Protein AF-A0A2A4ST44-F1 (afdb_monomer_lite)

Organism: NCBI:txid2024889

Foldseek 3Di:
DDDALVRQLCCQQPVLVVVLVCCVPPVCPVPVPVLLVCLVVLLVVLLCQLVVLLVVLQVDFFQSSNLVSLSSNLSSLLSLLSSLPDPLSPVLSVLLSNLSSVLSSQSSNLLNVVCVVPVDGGVVVDDPCCVVPVVSVVSLVVSLCLSLLPPPHSNVSSSVSSLVSNVVRPVVSSVSSVVSSVSSVVSSD

pLDDT: mean 92.48, std 4.32, range [55.72, 97.06]

Radius of gyration: 16.84 Å; chains: 1; bounding box: 47×26×46 Å

InterPro domains:
  IPR001750 NADH:quinone oxidoreductase/Mrp antiporter, transmembrane domain [PF00361] (1-180)
  IPR003918 NADH:ubiquinone oxidoreductase [PR01437] (1-25)
  IPR003918 NADH:ubiquinone oxidoreductase [PR01437] (89-108)
  IPR003918 NADH:ubiquinone oxidoreductase [PR01437] (141-167)
  IPR003918 NADH:ubiquinone oxidoreductase [PTHR43507] (2-189)

Secondary structure (DSSP, 8-state):
----HHHHHHIIIIIHHHHHHHIIIIIHHH-HHHHHHTHHHHHHHHHHHHHHHHHHHHT--BHHHHHHHHHHHHHHHHHHHHTT-SHHHHHHHHHHHHHHHHHHHHHHHHHHHHHHHHS--BGGG---HHHH-HHHHHHHHHHHHHHHT-TTSHHHHHHHHHHHHHHHH-HHHHHHHHHHHHHHHHHH-

Structure (mmCIF, N/CA/C/O backbone):
data_AF-A0A2A4ST44-F1
#
_entry.id   AF-A0A2A4ST44-F1
#
loop_
_atom_site.group_PDB
_atom_site.id
_atom_site.type_symbol
_atom_site.label_atom_id
_atom_site.label_alt_id
_atom_site.label_comp_id
_atom_site.label_asym_id
_atom_site.label_entity_id
_atom_site.label_seq_id
_atom_site.pdbx_PDB_ins_code
_atom_site.Cartn_x
_atom_site.Cartn_y
_atom_site.Cartn_z
_atom_site.occupancy
_atom_site.B_iso_or_equiv
_atom_site.auth_seq_id
_atom_site.auth_comp_id
_atom_site.auth_asym_id
_atom_site.auth_atom_id
_atom_site.pdbx_PDB_model_num
ATOM 1 N N . MET A 1 1 ? 0.909 -9.386 17.372 1.00 55.72 1 MET A N 1
ATOM 2 C CA . MET A 1 1 ? 1.977 -8.361 17.355 1.00 55.72 1 MET A CA 1
ATOM 3 C C . MET A 1 1 ? 2.011 -7.657 18.697 1.00 55.72 1 MET A C 1
ATOM 5 O O . MET A 1 1 ? 0.956 -7.310 19.231 1.00 55.72 1 MET A O 1
ATOM 9 N N . GLU A 1 2 ? 3.217 -7.452 19.211 1.00 75.88 2 GLU A N 1
ATOM 10 C CA . GLU A 1 2 ? 3.464 -7.091 20.615 1.00 75.88 2 GLU A CA 1
ATOM 11 C C . GLU A 1 2 ? 4.071 -5.700 20.794 1.00 75.88 2 GLU A C 1
ATOM 13 O O . GLU A 1 2 ? 4.128 -5.210 21.913 1.00 75.88 2 GLU A O 1
ATOM 18 N N . ALA A 1 3 ? 4.456 -5.028 19.703 1.00 79.19 3 ALA A N 1
ATOM 19 C CA . ALA A 1 3 ? 5.037 -3.694 19.785 1.00 79.19 3 ALA A CA 1
ATOM 20 C C . ALA A 1 3 ? 4.105 -2.714 20.530 1.00 79.19 3 ALA A C 1
ATOM 22 O O . ALA A 1 3 ? 2.881 -2.788 20.342 1.00 79.19 3 ALA A O 1
ATOM 23 N N . PRO A 1 4 ? 4.649 -1.769 21.315 1.00 85.81 4 PRO A N 1
ATOM 24 C CA . PRO A 1 4 ? 3.863 -0.692 21.911 1.00 85.81 4 PRO A CA 1
ATOM 25 C C . PRO A 1 4 ? 3.195 0.158 20.820 1.00 85.81 4 PRO A C 1
ATOM 27 O O . PRO A 1 4 ? 3.591 0.121 19.648 1.00 85.81 4 PRO A O 1
ATOM 30 N N . THR A 1 5 ? 2.160 0.914 21.186 1.00 85.06 5 THR A N 1
ATOM 31 C CA . THR A 1 5 ? 1.383 1.756 20.256 1.00 85.06 5 THR A CA 1
ATOM 32 C C . THR A 1 5 ? 2.292 2.721 19.496 1.00 85.06 5 THR A C 1
ATOM 34 O O . THR A 1 5 ? 2.356 2.648 18.270 1.00 85.06 5 THR A O 1
ATOM 37 N N . ALA A 1 6 ? 3.106 3.501 20.211 1.00 86.69 6 ALA A N 1
ATOM 38 C CA . ALA A 1 6 ? 4.091 4.413 19.627 1.00 86.69 6 ALA A CA 1
ATOM 39 C C . ALA A 1 6 ? 5.093 3.702 18.698 1.00 86.69 6 ALA A C 1
ATOM 41 O O . ALA A 1 6 ? 5.348 4.161 17.587 1.00 86.69 6 ALA A O 1
ATOM 42 N N . GLY A 1 7 ? 5.605 2.534 19.105 1.00 88.12 7 GLY A N 1
ATOM 43 C CA . GLY A 1 7 ? 6.516 1.744 18.269 1.00 88.12 7 GLY A CA 1
ATOM 44 C C . GLY A 1 7 ? 5.862 1.264 16.972 1.00 88.12 7 GLY A C 1
ATOM 45 O O . GLY A 1 7 ? 6.500 1.237 15.926 1.00 88.12 7 GLY A O 1
ATOM 46 N N . SER A 1 8 ? 4.567 0.949 17.014 1.00 87.50 8 SER A N 1
ATOM 47 C CA . SER A 1 8 ? 3.811 0.516 15.829 1.00 87.50 8 SER A CA 1
ATOM 48 C C . SER A 1 8 ? 3.548 1.673 14.873 1.00 87.50 8 SER A C 1
ATOM 50 O O . SER A 1 8 ? 3.643 1.489 13.665 1.00 87.50 8 SER A O 1
ATOM 52 N N . VAL A 1 9 ? 3.281 2.865 15.414 1.00 91.69 9 VAL A N 1
ATOM 53 C CA . VAL A 1 9 ? 3.127 4.100 14.637 1.00 91.69 9 VAL A CA 1
ATOM 54 C C . VAL A 1 9 ? 4.427 4.444 13.910 1.00 91.69 9 VAL A C 1
ATOM 56 O O . VAL A 1 9 ? 4.409 4.656 12.703 1.00 91.69 9 VAL A O 1
ATOM 59 N N . ILE A 1 10 ? 5.569 4.421 14.601 1.00 91.50 10 ILE A N 1
ATOM 60 C CA . ILE A 1 10 ? 6.877 4.706 13.985 1.00 91.50 10 ILE A CA 1
ATOM 61 C C . ILE A 1 10 ? 7.231 3.648 12.932 1.00 91.50 10 ILE A C 1
ATOM 63 O O . ILE A 1 10 ? 7.704 3.979 11.841 1.00 91.50 10 ILE A O 1
ATOM 67 N N . LEU A 1 11 ? 6.982 2.372 13.234 1.00 88.06 11 LEU A N 1
ATOM 68 C CA . LEU A 1 11 ? 7.299 1.274 12.326 1.00 88.06 11 LEU A CA 1
ATOM 69 C C . LEU A 1 11 ? 6.463 1.333 11.047 1.00 88.06 11 LEU A C 1
ATOM 71 O O . LEU A 1 11 ? 7.009 1.240 9.946 1.00 88.06 11 LEU A O 1
ATOM 75 N N . ALA A 1 12 ? 5.157 1.547 11.186 1.00 85.62 12 ALA A N 1
ATOM 76 C CA . ALA A 1 12 ? 4.265 1.683 10.049 1.00 85.62 12 ALA A CA 1
ATOM 77 C C . ALA A 1 12 ? 4.539 2.973 9.272 1.00 85.62 12 ALA A C 1
ATOM 79 O O . ALA A 1 12 ? 4.652 2.934 8.049 1.00 85.62 12 ALA A O 1
ATOM 80 N N . GLY A 1 13 ? 4.696 4.102 9.963 1.00 86.50 13 GLY A N 1
ATOM 81 C CA . GLY A 1 13 ? 4.855 5.424 9.364 1.00 86.50 13 GLY A CA 1
ATOM 82 C C . GLY A 1 13 ? 6.182 5.622 8.637 1.00 86.50 13 GLY A C 1
ATOM 83 O O . GLY A 1 13 ? 6.181 6.136 7.521 1.00 86.50 13 GLY A O 1
ATOM 84 N N . ILE A 1 14 ? 7.295 5.185 9.234 1.00 91.00 14 ILE A N 1
ATOM 85 C CA . ILE A 1 14 ? 8.649 5.551 8.790 1.00 91.00 14 ILE A CA 1
ATOM 86 C C . ILE A 1 14 ? 9.444 4.331 8.328 1.00 91.00 14 ILE A C 1
ATOM 88 O O . ILE A 1 14 ? 9.957 4.329 7.209 1.00 91.00 14 ILE A O 1
ATOM 92 N N . LEU A 1 15 ? 9.548 3.281 9.150 1.00 90.19 15 LEU A N 1
ATOM 93 C CA . LEU A 1 15 ? 10.487 2.182 8.872 1.00 90.19 15 LEU A CA 1
ATOM 94 C C . LEU A 1 15 ? 10.170 1.456 7.560 1.00 90.19 15 LEU A C 1
ATOM 96 O O . LEU A 1 15 ? 11.079 1.183 6.781 1.00 90.19 15 LEU A O 1
ATOM 100 N N . LEU A 1 16 ? 8.889 1.225 7.261 1.00 88.50 16 LEU A N 1
ATOM 101 C CA . LEU A 1 16 ? 8.482 0.638 5.977 1.00 88.50 16 LEU A CA 1
ATOM 102 C C . LEU A 1 16 ? 8.860 1.519 4.774 1.00 88.50 16 LEU A C 1
ATOM 104 O O . LEU A 1 16 ? 9.169 1.009 3.697 1.00 88.50 16 LEU A O 1
ATOM 108 N N . LYS A 1 17 ? 8.867 2.844 4.947 1.00 92.81 17 LYS A N 1
ATOM 109 C CA . LYS A 1 17 ? 9.115 3.800 3.859 1.00 92.81 17 LYS A CA 1
ATOM 110 C C . LYS A 1 17 ? 10.599 3.907 3.542 1.00 92.81 17 LYS A C 1
ATOM 112 O O . LYS A 1 17 ? 10.938 4.113 2.379 1.00 92.81 17 LYS A O 1
ATOM 117 N N . LEU A 1 18 ? 11.472 3.669 4.523 1.00 92.31 18 LEU A N 1
ATOM 118 C CA . LEU A 1 18 ? 12.916 3.568 4.292 1.00 92.31 18 LEU A CA 1
ATOM 119 C C . LEU A 1 18 ? 13.258 2.487 3.259 1.00 92.31 18 LEU A C 1
ATOM 121 O O . LEU A 1 18 ? 14.179 2.688 2.474 1.00 92.31 18 LEU A O 1
ATOM 125 N N . GLY A 1 19 ? 12.484 1.397 3.191 1.00 91.94 19 GLY A N 1
ATOM 126 C CA . GLY A 1 19 ? 12.629 0.384 2.141 1.00 91.94 19 GLY A CA 1
ATOM 127 C C . GLY A 1 19 ? 12.356 0.948 0.743 1.00 91.94 19 GLY A C 1
ATOM 128 O O . GLY A 1 19 ? 13.206 0.857 -0.140 1.00 91.94 19 GLY A O 1
ATOM 129 N N . SER A 1 20 ? 11.205 1.605 0.555 1.00 92.44 20 SER A N 1
ATOM 130 C CA . SER A 1 20 ? 10.858 2.249 -0.724 1.00 92.44 20 SER A CA 1
ATOM 131 C C . SER A 1 20 ? 11.855 3.346 -1.121 1.00 92.44 20 SER A C 1
ATOM 133 O O . SER A 1 20 ? 12.305 3.401 -2.264 1.00 92.44 20 SER A O 1
ATOM 135 N N . TYR A 1 21 ? 12.281 4.164 -0.154 1.00 94.25 21 TYR A N 1
ATOM 136 C CA . TYR A 1 21 ? 13.300 5.188 -0.355 1.00 94.25 21 TYR A CA 1
ATOM 137 C C . TYR A 1 21 ? 14.654 4.574 -0.723 1.00 94.25 21 TYR A C 1
ATOM 139 O O . TYR A 1 21 ? 15.342 5.095 -1.595 1.00 94.25 21 TYR A O 1
ATOM 147 N N . GLY A 1 22 ? 15.020 3.442 -0.117 1.00 94.56 22 GLY A N 1
ATOM 148 C CA . GLY A 1 22 ? 16.247 2.718 -0.431 1.00 94.56 22 GLY A CA 1
ATOM 149 C C . GLY A 1 22 ? 16.294 2.239 -1.882 1.00 94.56 22 GLY A C 1
ATOM 150 O O . GLY A 1 22 ? 17.320 2.401 -2.545 1.00 94.56 22 GLY A O 1
ATOM 151 N N . PHE A 1 23 ? 15.175 1.740 -2.418 1.00 94.19 23 PHE A N 1
ATOM 152 C CA . PHE A 1 23 ? 15.092 1.394 -3.840 1.00 94.19 23 PHE A CA 1
ATOM 153 C C . PHE A 1 23 ? 15.276 2.619 -4.741 1.00 94.19 23 PHE A C 1
ATOM 155 O O . PHE A 1 23 ? 16.088 2.581 -5.665 1.00 94.19 23 PHE A O 1
ATOM 162 N N . ILE A 1 24 ? 14.587 3.721 -4.437 1.00 93.75 24 ILE A N 1
ATOM 163 C CA . ILE A 1 24 ? 14.650 4.947 -5.245 1.00 93.75 24 ILE A CA 1
ATOM 164 C C . ILE A 1 24 ? 16.045 5.582 -5.191 1.00 93.75 24 ILE A C 1
ATOM 166 O O . ILE A 1 24 ? 16.567 6.018 -6.215 1.00 93.75 24 ILE A O 1
ATOM 170 N N . ARG A 1 25 ? 16.657 5.657 -4.004 1.00 94.00 25 ARG A N 1
ATOM 171 C CA . ARG A 1 25 ? 17.899 6.410 -3.792 1.00 94.00 25 ARG A CA 1
ATOM 172 C C . ARG A 1 25 ? 19.164 5.601 -4.037 1.00 94.00 25 ARG A C 1
ATOM 174 O O . ARG A 1 25 ? 20.160 6.192 -4.439 1.00 94.00 25 ARG A O 1
ATOM 181 N N . PHE A 1 26 ? 19.147 4.298 -3.767 1.00 93.94 26 PHE A N 1
ATOM 182 C CA . PHE A 1 26 ? 20.336 3.455 -3.874 1.00 93.94 26 PHE A CA 1
ATOM 183 C C . PHE A 1 26 ? 20.212 2.437 -5.004 1.00 93.94 26 PHE A C 1
ATOM 185 O O . PHE A 1 26 ? 21.109 2.368 -5.832 1.00 93.94 26 PHE A O 1
ATOM 192 N N . SER A 1 27 ? 19.109 1.691 -5.102 1.00 92.69 27 SER A N 1
ATOM 193 C CA . SER A 1 27 ? 19.007 0.616 -6.103 1.00 92.69 27 SER A CA 1
ATOM 194 C C . SER A 1 27 ? 18.997 1.140 -7.540 1.00 92.69 27 SER A C 1
ATOM 196 O O . SER A 1 27 ? 19.827 0.722 -8.343 1.00 92.69 27 SER A O 1
ATOM 198 N N . LEU A 1 28 ? 18.065 2.042 -7.865 1.00 91.56 28 LEU A N 1
ATOM 199 C CA . LEU A 1 28 ? 17.886 2.544 -9.230 1.00 91.56 28 LEU A CA 1
ATOM 200 C C . LEU A 1 28 ? 19.106 3.326 -9.763 1.00 91.56 28 LEU A C 1
ATOM 202 O O . LEU A 1 28 ? 19.532 3.036 -10.879 1.00 91.56 28 LEU A O 1
ATOM 206 N N . PRO A 1 29 ? 19.699 4.287 -9.020 1.00 93.12 29 PRO A N 1
ATOM 207 C CA . PRO A 1 29 ? 20.797 5.090 -9.554 1.00 93.12 29 PRO A CA 1
ATOM 208 C C . PRO A 1 29 ? 22.169 4.415 -9.460 1.00 93.12 29 PRO A C 1
ATOM 210 O O . PRO A 1 29 ? 23.014 4.694 -10.305 1.00 93.12 29 PRO A O 1
ATOM 213 N N . LEU A 1 30 ? 22.426 3.558 -8.459 1.00 94.75 30 LEU A N 1
ATOM 214 C CA . LEU A 1 30 ? 23.733 2.894 -8.338 1.00 94.75 30 LEU A CA 1
ATOM 215 C C . LEU A 1 30 ? 23.850 1.684 -9.269 1.00 94.75 30 LEU A C 1
ATOM 217 O O . LEU A 1 30 ? 24.939 1.418 -9.771 1.00 94.75 30 LEU A O 1
ATOM 221 N N . PHE A 1 31 ? 22.751 0.955 -9.504 1.00 95.06 31 PHE A N 1
ATOM 222 C CA . PHE A 1 31 ? 22.763 -0.300 -10.263 1.00 95.06 31 PHE A CA 1
ATOM 223 C C . PHE A 1 31 ? 21.646 -0.364 -11.323 1.00 95.06 31 PHE A C 1
ATOM 225 O O . PHE A 1 31 ? 20.793 -1.256 -11.263 1.00 95.06 31 PHE A O 1
ATOM 232 N N . PRO A 1 32 ? 21.635 0.540 -12.320 1.00 93.44 32 PRO A N 1
ATOM 233 C CA . PRO A 1 32 ? 20.549 0.624 -13.297 1.00 93.44 32 PRO A CA 1
ATOM 234 C C . PRO A 1 32 ? 20.395 -0.664 -14.119 1.00 93.44 32 PRO A C 1
ATOM 236 O O . PRO A 1 32 ? 19.294 -1.204 -14.204 1.00 93.44 32 PRO A O 1
ATOM 239 N N . GLU A 1 33 ? 21.487 -1.224 -14.646 1.00 94.44 33 GLU A N 1
ATOM 240 C CA . GLU A 1 33 ? 21.435 -2.452 -15.458 1.00 94.44 33 GLU A CA 1
ATOM 241 C C . GLU A 1 33 ? 20.967 -3.670 -14.652 1.00 94.44 33 GLU A C 1
ATOM 243 O O . GLU A 1 33 ? 20.101 -4.423 -15.098 1.00 94.44 33 GLU A O 1
ATOM 248 N N . ALA A 1 34 ? 21.477 -3.832 -13.426 1.00 94.38 34 ALA A N 1
ATOM 249 C CA . ALA A 1 34 ? 21.046 -4.916 -12.549 1.00 94.38 34 ALA A CA 1
ATOM 250 C C . ALA A 1 34 ? 19.573 -4.754 -12.142 1.00 94.38 34 ALA A C 1
ATOM 252 O O . ALA A 1 34 ? 18.839 -5.740 -12.097 1.00 94.38 34 ALA A O 1
ATOM 253 N N . SER A 1 35 ? 19.117 -3.522 -11.885 1.00 93.62 35 SER A N 1
ATOM 254 C CA . SER A 1 35 ? 17.719 -3.254 -11.537 1.00 93.62 35 SER A CA 1
ATOM 255 C C . SER A 1 35 ? 16.766 -3.660 -12.664 1.00 93.62 35 SER A C 1
ATOM 257 O O . SER A 1 35 ? 15.762 -4.319 -12.393 1.00 93.62 35 SER A O 1
ATOM 259 N N . LEU A 1 36 ? 17.126 -3.382 -13.922 1.00 94.19 36 LEU A N 1
ATOM 260 C CA . LEU A 1 36 ? 16.375 -3.820 -15.100 1.00 94.19 36 LEU A CA 1
ATOM 261 C C . LEU A 1 36 ? 16.375 -5.348 -15.231 1.00 94.19 36 LEU A C 1
ATOM 263 O O . LEU A 1 36 ? 15.316 -5.947 -15.414 1.00 94.19 36 LEU A O 1
ATOM 267 N N . TYR A 1 37 ? 17.531 -5.995 -15.059 1.00 95.38 37 TYR A N 1
ATOM 268 C CA . TYR A 1 37 ? 17.637 -7.456 -15.131 1.00 95.38 37 TYR A CA 1
ATOM 269 C C . TYR A 1 37 ? 16.774 -8.169 -14.074 1.00 95.38 37 TYR A C 1
ATOM 271 O O . TYR A 1 37 ? 16.061 -9.122 -14.386 1.00 95.38 37 TYR A O 1
ATOM 279 N N . PHE A 1 38 ? 16.782 -7.685 -12.827 1.00 95.88 38 PHE A N 1
ATOM 280 C CA . PHE A 1 38 ? 16.015 -8.273 -11.720 1.00 95.88 38 PHE A CA 1
ATOM 281 C C . PHE A 1 38 ? 14.555 -7.805 -11.641 1.00 95.88 38 PHE A C 1
ATOM 283 O O . PHE A 1 38 ? 13.811 -8.259 -10.768 1.00 95.88 38 PHE A O 1
ATOM 290 N N . THR A 1 39 ? 14.101 -6.950 -12.557 1.00 94.44 39 THR A N 1
ATOM 291 C CA . THR A 1 39 ? 12.729 -6.420 -12.553 1.00 94.44 39 THR A CA 1
ATOM 292 C C . THR A 1 39 ? 11.655 -7.516 -12.542 1.00 94.44 39 THR A C 1
ATOM 294 O O . THR A 1 39 ? 10.781 -7.461 -11.675 1.00 94.44 39 THR A O 1
ATOM 297 N N . PRO A 1 40 ? 11.703 -8.558 -13.399 1.00 93.38 40 PRO A N 1
ATOM 298 C CA . PRO A 1 40 ? 10.681 -9.608 -13.387 1.00 93.38 40 PRO A CA 1
ATOM 299 C C . PRO A 1 40 ? 10.629 -10.364 -12.052 1.00 93.38 40 PRO A C 1
ATOM 301 O O . PRO A 1 40 ? 9.555 -10.715 -11.563 1.00 93.38 40 PRO A O 1
ATOM 304 N N . PHE A 1 41 ? 11.788 -10.579 -11.427 1.00 95.75 41 PHE A N 1
ATOM 305 C CA . PHE A 1 41 ? 11.882 -11.236 -10.126 1.00 95.75 41 PHE A CA 1
ATOM 306 C C . PHE A 1 41 ? 11.238 -10.394 -9.016 1.00 95.75 41 PHE A C 1
ATOM 308 O O . PHE A 1 41 ? 10.466 -10.902 -8.207 1.00 95.75 41 PHE A O 1
ATOM 315 N N . ILE A 1 42 ? 11.487 -9.087 -9.007 1.00 95.69 42 ILE A N 1
ATOM 316 C CA . ILE A 1 42 ? 10.913 -8.192 -7.998 1.00 95.69 42 ILE A CA 1
ATOM 317 C C . ILE A 1 42 ? 9.401 -8.054 -8.194 1.00 95.69 42 ILE A C 1
ATOM 319 O O . ILE A 1 42 ? 8.649 -8.169 -7.229 1.00 95.69 42 ILE A O 1
ATOM 323 N N . LEU A 1 43 ? 8.938 -7.889 -9.435 1.00 95.06 43 LEU A N 1
ATOM 324 C CA . LEU A 1 43 ? 7.511 -7.756 -9.729 1.00 95.06 43 LEU A CA 1
ATOM 325 C C . LEU A 1 43 ? 6.726 -9.027 -9.377 1.00 95.06 43 LEU A C 1
ATOM 327 O O . LEU A 1 43 ? 5.629 -8.932 -8.827 1.00 95.06 43 LEU A O 1
ATOM 331 N N . THR A 1 44 ? 7.287 -10.213 -9.628 1.00 94.75 44 THR A N 1
ATOM 332 C CA . THR A 1 44 ? 6.657 -11.482 -9.218 1.00 94.75 44 THR A CA 1
ATOM 333 C C . THR A 1 44 ? 6.565 -11.604 -7.698 1.00 94.75 44 THR A C 1
ATOM 335 O O . THR A 1 44 ? 5.497 -11.940 -7.185 1.00 94.75 44 THR A O 1
ATOM 338 N N . LEU A 1 45 ? 7.625 -11.250 -6.962 1.00 96.44 45 LEU A N 1
ATOM 339 C CA . LEU A 1 45 ? 7.590 -11.205 -5.497 1.00 96.44 45 LEU A CA 1
ATOM 340 C C . LEU A 1 45 ? 6.559 -10.205 -4.969 1.00 96.44 45 LEU A C 1
ATOM 342 O O . LEU A 1 45 ? 5.830 -10.526 -4.031 1.00 96.44 45 LEU A O 1
ATOM 346 N N . SER A 1 46 ? 6.457 -9.020 -5.572 1.00 96.12 46 SER A N 1
ATOM 347 C CA . SER A 1 46 ? 5.469 -8.020 -5.167 1.00 96.12 46 SER A CA 1
ATOM 348 C C . SER A 1 46 ? 4.040 -8.499 -5.408 1.00 96.12 46 SER A C 1
ATOM 350 O O . SER A 1 46 ? 3.204 -8.358 -4.520 1.00 96.12 46 SER A O 1
ATOM 352 N N . VAL A 1 47 ? 3.755 -9.125 -6.553 1.00 95.62 47 VAL A N 1
ATOM 353 C CA . VAL A 1 47 ? 2.429 -9.697 -6.845 1.00 95.62 47 VAL A CA 1
ATOM 354 C C . VAL A 1 47 ? 2.061 -10.789 -5.841 1.00 95.62 47 VAL A C 1
ATOM 356 O O . VAL A 1 47 ? 0.966 -10.761 -5.275 1.00 95.62 47 VAL A O 1
ATOM 359 N N . VAL A 1 48 ? 2.980 -11.720 -5.567 1.00 96.38 48 VAL A N 1
ATOM 360 C CA . VAL A 1 48 ? 2.765 -12.760 -4.549 1.00 96.38 48 VAL A CA 1
ATOM 361 C C . VAL A 1 48 ? 2.555 -12.124 -3.176 1.00 96.38 48 VAL A C 1
ATOM 363 O O . VAL A 1 48 ? 1.648 -12.527 -2.451 1.00 96.38 48 VAL A O 1
ATOM 366 N N . GLY A 1 49 ? 3.337 -11.100 -2.834 1.00 95.62 49 GLY A N 1
ATOM 367 C CA . GLY A 1 49 ? 3.217 -10.357 -1.585 1.00 95.62 49 GLY A CA 1
ATOM 368 C C . GLY A 1 49 ? 1.856 -9.682 -1.416 1.00 95.62 49 GLY A C 1
ATOM 369 O O . GLY A 1 49 ? 1.270 -9.778 -0.337 1.00 95.62 49 GLY A O 1
ATOM 370 N N . ILE A 1 50 ? 1.322 -9.059 -2.471 1.00 95.62 50 ILE A N 1
ATOM 371 C CA . ILE A 1 50 ? -0.026 -8.472 -2.481 1.00 95.62 50 ILE A CA 1
ATOM 372 C C . ILE A 1 50 ? -1.065 -9.562 -2.219 1.00 95.62 50 ILE A C 1
ATOM 374 O O . ILE A 1 50 ? -1.763 -9.509 -1.211 1.00 95.62 50 ILE A O 1
ATOM 378 N N . LEU A 1 51 ? -1.123 -10.590 -3.069 1.00 95.00 51 LEU A N 1
ATOM 379 C CA . LEU A 1 51 ? -2.151 -11.629 -2.978 1.00 95.00 51 LEU A CA 1
ATOM 380 C C . LEU A 1 51 ? -2.101 -12.374 -1.643 1.00 95.00 51 LEU A C 1
ATOM 382 O O . LEU A 1 51 ? -3.128 -12.562 -0.990 1.00 95.00 51 LEU A O 1
ATOM 386 N N . TYR A 1 52 ? -0.905 -12.772 -1.214 1.00 95.12 52 TYR A N 1
ATOM 387 C CA . TYR A 1 52 ? -0.723 -13.504 0.030 1.00 95.12 52 TYR A CA 1
ATOM 388 C C . TYR A 1 52 ? -1.133 -12.661 1.239 1.00 95.12 52 TYR A C 1
ATOM 390 O O . TYR A 1 52 ? -1.938 -13.119 2.047 1.00 95.12 52 TYR A O 1
ATOM 398 N N . SER A 1 53 ? -0.640 -11.421 1.345 1.00 94.25 53 SER A N 1
ATOM 399 C CA . SER A 1 53 ? -0.972 -10.552 2.482 1.00 94.25 53 SER A CA 1
ATOM 400 C C . SER A 1 53 ? -2.469 -10.244 2.547 1.00 94.25 53 SER A C 1
ATOM 402 O O . SER A 1 53 ? -3.068 -10.380 3.619 1.00 94.25 53 SER A O 1
ATOM 404 N N . SER A 1 54 ? -3.098 -9.954 1.406 1.00 93.62 54 SER A N 1
ATOM 405 C CA . SER A 1 54 ? -4.537 -9.711 1.312 1.00 93.62 54 SER A CA 1
ATOM 406 C C . SER A 1 54 ? -5.370 -10.929 1.726 1.00 93.62 54 SER A C 1
ATOM 408 O O . SER A 1 54 ? -6.303 -10.798 2.517 1.00 93.62 54 SER A O 1
ATOM 410 N N . LEU A 1 55 ? -5.016 -12.134 1.267 1.00 93.75 55 LEU A N 1
ATOM 411 C CA . LEU A 1 55 ? -5.722 -13.363 1.652 1.00 93.75 55 LEU A CA 1
ATOM 412 C C . LEU A 1 55 ? -5.519 -13.709 3.133 1.00 93.75 55 LEU A C 1
ATOM 414 O O . LEU A 1 55 ? -6.454 -14.157 3.802 1.00 93.75 55 LEU A O 1
ATOM 418 N N . THR A 1 56 ? -4.320 -13.482 3.673 1.00 93.88 56 THR A N 1
ATOM 419 C CA . THR A 1 56 ? -4.061 -13.701 5.104 1.00 93.88 56 THR A CA 1
ATOM 420 C C . THR A 1 56 ? -4.808 -12.712 5.995 1.00 93.88 56 THR A C 1
ATOM 422 O O . THR A 1 56 ? -5.249 -13.102 7.077 1.00 93.88 56 THR A O 1
ATOM 425 N N . ALA A 1 57 ? -5.017 -11.473 5.536 1.00 92.94 57 ALA A N 1
ATOM 426 C CA . ALA A 1 57 ? -5.742 -10.454 6.289 1.00 92.94 57 ALA A CA 1
ATOM 427 C C . ALA A 1 57 ? -7.196 -10.872 6.566 1.00 92.94 57 ALA A C 1
ATOM 429 O O . ALA A 1 57 ? -7.670 -10.698 7.685 1.00 92.94 57 ALA A O 1
ATOM 430 N N . ILE A 1 58 ? -7.862 -11.522 5.602 1.00 90.94 58 ILE A N 1
ATOM 431 C CA . ILE A 1 58 ? -9.256 -11.992 5.730 1.00 90.94 58 ILE A CA 1
ATOM 432 C C . ILE A 1 58 ? -9.429 -12.978 6.897 1.00 90.94 58 ILE A C 1
ATOM 434 O O . ILE A 1 58 ? -10.448 -12.977 7.582 1.00 90.94 58 ILE A O 1
ATOM 438 N N . ARG A 1 59 ? -8.439 -13.845 7.145 1.00 92.38 59 ARG A N 1
ATOM 439 C CA . ARG A 1 59 ? -8.525 -14.869 8.205 1.00 92.38 59 ARG A CA 1
ATOM 440 C C . ARG A 1 59 ? -8.081 -14.359 9.573 1.00 92.38 59 ARG A C 1
ATOM 442 O O . ARG A 1 59 ? -8.108 -15.117 10.545 1.00 92.38 59 ARG A O 1
ATOM 449 N N . GLN A 1 60 ? -7.634 -13.113 9.658 1.00 93.38 60 GLN A N 1
ATOM 450 C CA . GLN A 1 60 ? -7.008 -12.602 10.858 1.00 93.38 60 GLN A CA 1
ATOM 451 C C . GLN A 1 60 ? -8.050 -12.167 11.892 1.00 93.38 60 GLN A C 1
ATOM 453 O O . GLN A 1 60 ? -8.948 -11.386 11.615 1.00 93.38 60 GLN A O 1
ATOM 458 N N . THR A 1 61 ? -7.897 -12.633 13.132 1.00 91.69 61 THR A N 1
ATOM 459 C CA . THR A 1 61 ? -8.818 -12.304 14.238 1.00 91.69 61 THR A CA 1
ATOM 460 C C . THR A 1 61 ? -8.380 -11.104 15.078 1.00 91.69 61 THR A C 1
ATOM 462 O O . THR A 1 61 ? -9.130 -10.652 15.942 1.00 91.69 61 THR A O 1
ATOM 465 N N . ASP A 1 62 ? -7.164 -10.606 14.850 1.00 92.94 62 ASP A N 1
ATOM 466 C CA . ASP A 1 62 ? -6.559 -9.502 15.598 1.00 92.94 62 ASP A CA 1
ATOM 467 C C . ASP A 1 62 ? -6.558 -8.222 14.762 1.00 92.94 62 ASP A C 1
ATOM 469 O O . ASP A 1 62 ? -5.893 -8.177 13.721 1.00 92.94 62 ASP A O 1
ATOM 473 N N . LEU A 1 63 ? -7.173 -7.149 15.269 1.00 90.75 63 LEU A N 1
ATOM 474 C CA . LEU A 1 63 ? -7.247 -5.849 14.578 1.00 90.75 63 LEU A CA 1
ATOM 475 C C . LEU A 1 63 ? -5.869 -5.324 14.164 1.00 90.75 63 LEU A C 1
ATOM 477 O O . LEU A 1 63 ? -5.642 -4.921 13.027 1.00 90.75 63 LEU A O 1
ATOM 481 N N . LYS A 1 64 ? -4.907 -5.378 15.090 1.00 91.56 64 LYS A N 1
ATOM 482 C CA . LYS A 1 64 ? -3.547 -4.884 14.847 1.00 91.56 64 LYS A CA 1
ATOM 483 C C . LYS A 1 64 ? -2.828 -5.658 13.740 1.00 91.56 64 LYS A C 1
ATOM 485 O O . LYS A 1 64 ? -1.998 -5.087 13.039 1.00 91.56 64 LYS A O 1
ATOM 490 N N . ARG A 1 65 ? -3.102 -6.962 13.611 1.00 92.38 65 ARG A N 1
ATOM 491 C CA . ARG A 1 65 ? -2.496 -7.786 12.559 1.00 92.38 65 ARG A CA 1
ATOM 492 C C . ARG A 1 65 ? -3.168 -7.534 11.211 1.00 92.38 65 ARG A C 1
ATOM 494 O O . ARG A 1 65 ? -2.434 -7.499 10.235 1.00 92.38 65 ARG A O 1
ATOM 501 N N . ILE A 1 66 ? -4.485 -7.293 11.160 1.00 93.00 66 ILE A N 1
ATOM 502 C CA . ILE A 1 66 ? -5.163 -6.894 9.913 1.00 93.00 66 ILE A CA 1
ATOM 503 C C . ILE A 1 66 ? -4.456 -5.680 9.318 1.00 93.00 66 ILE A C 1
ATOM 505 O O . ILE A 1 66 ? -3.903 -5.799 8.232 1.00 93.00 66 ILE A O 1
ATOM 509 N N . VAL A 1 67 ? -4.357 -4.573 10.067 1.00 93.25 67 VAL A N 1
ATOM 510 C CA . VAL A 1 67 ? -3.706 -3.335 9.587 1.00 93.25 67 VAL A CA 1
ATOM 511 C C . VAL A 1 67 ? -2.243 -3.561 9.193 1.00 93.25 67 VAL A C 1
ATOM 513 O O . VAL A 1 67 ? -1.762 -2.998 8.216 1.00 93.25 67 VAL A O 1
ATOM 516 N N . ALA A 1 68 ? -1.517 -4.432 9.897 1.00 93.00 68 ALA A N 1
ATOM 517 C CA . ALA A 1 68 ? -0.154 -4.771 9.496 1.00 93.00 68 ALA A CA 1
ATOM 518 C C . ALA A 1 68 ? -0.097 -5.499 8.140 1.00 93.00 68 ALA A C 1
ATOM 520 O O . ALA A 1 68 ? 0.775 -5.196 7.328 1.00 93.00 68 ALA A O 1
ATOM 521 N N . TYR A 1 69 ? -1.014 -6.433 7.875 1.00 93.94 69 TYR A N 1
ATOM 522 C CA . TYR A 1 69 ? -1.084 -7.122 6.585 1.00 93.94 69 TYR A CA 1
ATOM 523 C C . TYR A 1 69 ? -1.566 -6.200 5.464 1.00 93.94 69 TYR A C 1
ATOM 525 O O . TYR A 1 69 ? -1.018 -6.273 4.365 1.00 93.94 69 TYR A O 1
ATOM 533 N N . THR A 1 70 ? -2.494 -5.275 5.738 1.00 92.62 70 THR A N 1
ATOM 534 C CA . THR A 1 70 ? -2.882 -4.258 4.747 1.00 92.62 70 THR A CA 1
ATOM 535 C C . THR A 1 70 ? -1.673 -3.410 4.353 1.00 92.62 70 THR A C 1
ATOM 537 O O . THR A 1 70 ? -1.435 -3.183 3.170 1.00 92.62 70 THR A O 1
ATOM 540 N N . SER A 1 71 ? -0.837 -3.018 5.323 1.00 93.94 71 SER A N 1
ATOM 541 C CA . SER A 1 71 ? 0.407 -2.298 5.049 1.00 93.94 71 SER A CA 1
ATOM 542 C C . SER A 1 71 ? 1.362 -3.065 4.137 1.00 93.94 71 SER A C 1
ATOM 544 O O . SER A 1 71 ? 1.998 -2.453 3.280 1.00 93.94 71 SER A O 1
ATOM 546 N N . VAL A 1 72 ? 1.455 -4.389 4.272 1.00 94.81 72 VAL A N 1
ATOM 547 C CA . VAL A 1 72 ? 2.276 -5.218 3.373 1.00 94.81 72 VAL A CA 1
ATOM 548 C C . VAL A 1 72 ? 1.732 -5.176 1.941 1.00 94.81 72 VAL A C 1
ATOM 550 O O . VAL A 1 72 ? 2.520 -5.024 1.006 1.00 94.81 72 VAL A O 1
ATOM 553 N N . ALA A 1 73 ? 0.412 -5.236 1.752 1.00 94.94 73 ALA A N 1
ATOM 554 C CA . ALA A 1 73 ? -0.201 -5.127 0.428 1.00 94.94 73 ALA A CA 1
ATOM 555 C C . ALA A 1 73 ? 0.104 -3.768 -0.234 1.00 94.94 73 ALA A C 1
ATOM 557 O O . ALA A 1 73 ? 0.639 -3.734 -1.345 1.00 94.94 73 ALA A O 1
ATOM 558 N N . HIS A 1 74 ? -0.126 -2.651 0.470 1.00 95.25 74 HIS A N 1
ATOM 559 C CA . HIS A 1 74 ? 0.127 -1.308 -0.073 1.00 95.25 74 HIS A CA 1
ATOM 560 C C . HIS A 1 74 ? 1.605 -1.073 -0.412 1.00 95.25 74 HIS A C 1
ATOM 562 O O . HIS A 1 74 ? 1.918 -0.459 -1.430 1.00 95.25 74 HIS A O 1
ATOM 568 N N . MET A 1 75 ? 2.539 -1.557 0.413 1.00 95.88 75 MET A N 1
ATOM 569 C CA . MET A 1 75 ? 3.971 -1.374 0.141 1.00 95.88 75 MET A CA 1
ATOM 570 C C . MET A 1 75 ? 4.460 -2.243 -1.021 1.00 95.88 75 MET A C 1
ATOM 572 O O . MET A 1 75 ? 5.316 -1.800 -1.782 1.00 95.88 75 MET A O 1
ATOM 576 N N . ASN A 1 76 ? 3.885 -3.428 -1.233 1.00 96.25 76 ASN A N 1
ATOM 577 C CA . ASN A 1 76 ? 4.178 -4.201 -2.440 1.00 96.25 76 ASN A CA 1
ATOM 578 C C . ASN A 1 76 ? 3.631 -3.524 -3.708 1.00 96.25 76 ASN A C 1
ATOM 580 O O . ASN A 1 76 ? 4.298 -3.555 -4.740 1.00 96.25 76 ASN A O 1
ATOM 584 N N . LEU A 1 77 ? 2.482 -2.843 -3.629 1.00 95.50 77 LEU A N 1
ATOM 585 C CA . LEU A 1 77 ? 1.974 -2.016 -4.731 1.00 95.50 77 LEU A CA 1
ATOM 586 C C . LEU A 1 77 ? 2.938 -0.858 -5.061 1.00 95.50 77 LEU A C 1
ATOM 588 O O . LEU A 1 77 ? 3.209 -0.588 -6.230 1.00 95.50 77 LEU A O 1
ATOM 592 N N . VAL A 1 78 ? 3.521 -0.221 -4.037 1.00 97.06 78 VAL A N 1
ATOM 593 C CA . VAL A 1 78 ? 4.565 0.808 -4.206 1.00 97.06 78 VAL A CA 1
ATOM 594 C C . VAL A 1 78 ? 5.785 0.249 -4.941 1.00 97.06 78 VAL A C 1
ATOM 596 O O . VAL A 1 78 ? 6.281 0.891 -5.865 1.00 97.06 78 VAL A O 1
ATOM 599 N N . ILE A 1 79 ? 6.252 -0.952 -4.582 1.00 96.25 79 ILE A N 1
ATOM 600 C CA . ILE A 1 79 ? 7.395 -1.592 -5.253 1.00 96.25 79 ILE A CA 1
ATOM 601 C C . ILE A 1 79 ? 7.091 -1.831 -6.740 1.00 96.25 79 ILE A C 1
ATOM 603 O O . ILE A 1 79 ? 7.940 -1.525 -7.577 1.00 96.25 79 ILE A O 1
ATOM 607 N N . ILE A 1 80 ? 5.880 -2.285 -7.085 1.00 95.88 80 ILE A N 1
ATOM 608 C CA . ILE A 1 80 ? 5.463 -2.449 -8.489 1.00 95.88 80 ILE A CA 1
ATOM 609 C C . ILE A 1 80 ? 5.582 -1.130 -9.261 1.00 95.88 80 ILE A C 1
ATOM 611 O O . ILE A 1 80 ? 6.094 -1.120 -10.380 1.00 95.88 80 ILE A O 1
ATOM 615 N N . GLY A 1 81 ? 5.154 -0.010 -8.674 1.00 95.38 81 GLY A N 1
ATOM 616 C CA . GLY A 1 81 ? 5.275 1.290 -9.333 1.00 95.38 81 GLY A CA 1
ATOM 617 C C . GLY A 1 81 ? 6.708 1.789 -9.466 1.00 95.38 81 GLY A C 1
ATOM 618 O O . GLY A 1 81 ? 7.054 2.320 -10.519 1.00 95.38 81 GLY A O 1
ATOM 619 N N . ILE A 1 82 ? 7.569 1.566 -8.468 1.00 95.94 82 ILE A N 1
ATOM 620 C CA . ILE A 1 82 ? 8.998 1.922 -8.558 1.00 95.94 82 ILE A CA 1
ATOM 621 C C . ILE A 1 82 ? 9.664 1.161 -9.715 1.00 95.94 82 ILE A C 1
ATOM 623 O O . ILE A 1 82 ? 10.336 1.763 -10.551 1.00 95.94 82 ILE A O 1
ATOM 627 N N . PHE A 1 83 ? 9.421 -0.149 -9.809 1.00 95.19 83 PHE A N 1
ATOM 628 C CA . PHE A 1 83 ? 9.974 -1.020 -10.854 1.00 95.19 83 PHE A CA 1
ATOM 629 C C . PHE A 1 83 ? 9.190 -0.982 -12.175 1.00 95.19 83 PHE A C 1
ATOM 631 O O . PHE A 1 83 ? 9.444 -1.777 -13.079 1.00 95.19 83 PHE A O 1
ATOM 638 N N . SER A 1 84 ? 8.264 -0.031 -12.324 1.00 92.69 84 SER A N 1
ATOM 639 C CA . SER A 1 84 ? 7.630 0.270 -13.610 1.00 92.69 84 SER A CA 1
ATOM 640 C C . SER A 1 84 ? 8.460 1.231 -14.484 1.00 92.69 84 SER A C 1
ATOM 642 O O . SER A 1 84 ? 8.106 1.475 -15.636 1.00 92.69 84 SER A O 1
ATOM 644 N N . PHE A 1 85 ? 9.563 1.776 -13.948 1.00 92.88 85 PHE A N 1
ATOM 645 C CA . PHE A 1 85 ? 10.503 2.684 -14.631 1.00 92.88 85 PHE A CA 1
ATOM 646 C C . PHE A 1 85 ? 9.834 3.811 -15.428 1.00 92.88 85 PHE A C 1
ATOM 648 O O . PHE A 1 85 ? 10.307 4.221 -16.487 1.00 92.88 85 PHE A O 1
ATOM 655 N N . ASN A 1 86 ? 8.720 4.330 -14.920 1.00 94.25 86 ASN A N 1
ATOM 656 C CA . ASN A 1 86 ? 8.032 5.461 -15.512 1.00 94.25 86 ASN A CA 1
ATOM 657 C C . ASN A 1 86 ? 7.744 6.528 -14.456 1.00 94.25 86 ASN A C 1
ATOM 659 O O . ASN A 1 86 ? 7.632 6.248 -13.263 1.00 94.25 86 ASN A O 1
ATOM 663 N N . ILE A 1 87 ? 7.645 7.774 -14.921 1.00 94.88 87 ILE A N 1
ATOM 664 C CA . ILE A 1 87 ? 7.473 8.942 -14.048 1.00 94.88 87 ILE A CA 1
ATOM 665 C C . ILE A 1 87 ? 6.175 8.815 -13.241 1.00 94.88 87 ILE A C 1
ATOM 667 O O . ILE A 1 87 ? 6.177 9.054 -12.043 1.00 94.88 87 ILE A O 1
ATOM 671 N N . ILE A 1 88 ? 5.103 8.325 -13.872 1.00 95.88 88 ILE A N 1
ATOM 672 C CA . ILE A 1 88 ? 3.782 8.143 -13.250 1.00 95.88 88 ILE A CA 1
ATOM 673 C C . ILE A 1 88 ? 3.850 7.170 -12.063 1.00 95.88 88 ILE A C 1
ATOM 675 O O . ILE A 1 88 ? 3.325 7.457 -10.991 1.00 95.88 88 ILE A O 1
ATOM 679 N N . GLY A 1 89 ? 4.510 6.025 -12.236 1.00 95.12 89 GLY A N 1
ATOM 680 C CA . GLY A 1 89 ? 4.676 5.016 -11.195 1.00 95.12 89 GLY A CA 1
ATOM 681 C C . GLY A 1 89 ? 5.593 5.489 -10.073 1.00 95.12 89 GLY A C 1
ATOM 682 O O . GLY A 1 89 ? 5.337 5.176 -8.913 1.00 95.12 89 GLY A O 1
ATOM 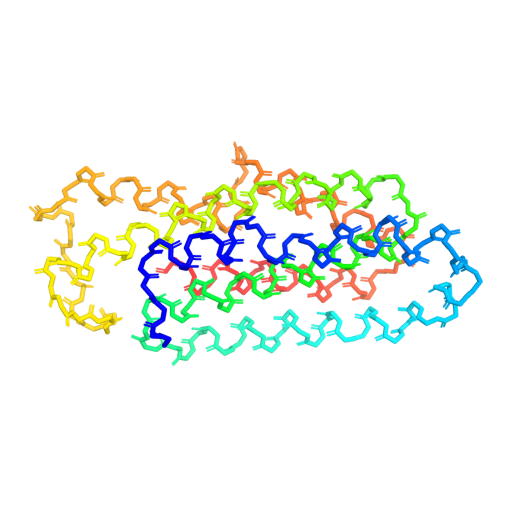683 N N . LEU A 1 90 ? 6.615 6.292 -10.385 1.00 95.50 90 LEU A N 1
ATOM 684 C CA . LEU A 1 90 ? 7.515 6.863 -9.382 1.00 95.50 90 LEU A CA 1
ATOM 685 C C . LEU A 1 90 ? 6.837 7.973 -8.560 1.00 95.50 90 LEU A C 1
ATOM 687 O O . LEU A 1 90 ? 6.954 7.983 -7.335 1.00 95.50 90 LEU A O 1
ATOM 691 N N . GLU A 1 91 ? 6.067 8.855 -9.200 1.00 95.69 91 GLU A N 1
ATOM 692 C CA . GLU A 1 91 ? 5.220 9.844 -8.519 1.00 95.69 91 GLU A CA 1
ATOM 693 C C . GLU A 1 91 ? 4.156 9.160 -7.651 1.00 95.69 91 GLU A C 1
ATOM 695 O O . GLU A 1 91 ? 3.994 9.506 -6.478 1.00 95.69 91 GLU A O 1
ATOM 700 N N . GLY A 1 92 ? 3.495 8.130 -8.188 1.00 95.88 92 GLY A N 1
ATOM 701 C CA . GLY A 1 92 ? 2.548 7.299 -7.447 1.00 95.88 92 GLY A CA 1
ATOM 702 C C . GLY A 1 92 ? 3.185 6.610 -6.240 1.00 95.88 92 GLY A C 1
ATOM 703 O O . GLY A 1 92 ? 2.601 6.606 -5.159 1.00 95.88 92 GLY A O 1
ATOM 704 N N . ALA A 1 93 ? 4.409 6.094 -6.379 1.00 95.88 93 ALA A N 1
ATOM 705 C CA . ALA A 1 93 ? 5.154 5.465 -5.290 1.00 95.88 93 ALA A CA 1
ATOM 706 C C . ALA A 1 93 ? 5.466 6.443 -4.157 1.00 95.88 93 ALA A C 1
ATOM 708 O O . ALA A 1 93 ? 5.280 6.105 -2.988 1.00 95.88 93 ALA A O 1
ATOM 709 N N . VAL A 1 94 ? 5.895 7.663 -4.484 1.00 95.50 94 VAL A N 1
ATOM 710 C CA . VAL A 1 94 ? 6.156 8.699 -3.477 1.00 95.50 94 VAL A CA 1
ATOM 711 C C . VAL A 1 94 ? 4.860 9.114 -2.782 1.00 95.50 94 VAL A C 1
ATOM 713 O O . VAL A 1 94 ? 4.806 9.125 -1.548 1.00 95.50 94 VAL A O 1
ATOM 716 N N . LEU A 1 95 ? 3.804 9.399 -3.548 1.00 95.94 95 LEU A N 1
ATOM 717 C CA . LEU A 1 95 ? 2.507 9.793 -2.996 1.00 95.94 95 LEU A CA 1
ATOM 718 C C . LEU A 1 95 ? 1.909 8.699 -2.112 1.00 95.94 95 LEU A C 1
ATOM 720 O O . LEU A 1 95 ? 1.468 8.998 -1.002 1.00 95.94 95 LEU A O 1
ATOM 724 N N . GLN A 1 96 ? 1.956 7.441 -2.552 1.00 96.00 96 GLN A N 1
ATOM 725 C CA . GLN A 1 96 ? 1.418 6.321 -1.788 1.00 96.00 96 GLN A CA 1
ATOM 726 C C . GLN A 1 96 ? 2.241 6.015 -0.536 1.00 96.00 96 GLN A C 1
ATOM 728 O O . GLN A 1 96 ? 1.688 5.683 0.512 1.00 96.00 96 GLN A O 1
ATOM 733 N N . SER A 1 97 ? 3.566 6.153 -0.595 1.00 95.25 97 SER A N 1
ATOM 734 C CA . SER A 1 97 ? 4.414 6.019 0.591 1.00 95.25 97 SER A CA 1
ATOM 735 C C . SER A 1 97 ? 4.073 7.067 1.654 1.00 95.25 97 SER A C 1
ATOM 737 O O . SER A 1 97 ? 4.025 6.736 2.843 1.00 95.25 97 SER A O 1
ATOM 739 N N . LEU A 1 98 ? 3.783 8.304 1.243 1.00 95.06 98 LEU A N 1
ATOM 740 C CA . LEU A 1 98 ? 3.371 9.378 2.148 1.00 95.06 98 LEU A CA 1
ATOM 741 C C . LEU A 1 98 ? 1.949 9.169 2.687 1.00 95.06 98 LEU A C 1
ATOM 743 O O . LEU A 1 98 ? 1.751 9.209 3.905 1.00 95.06 98 LEU A O 1
ATOM 747 N N . SER A 1 99 ? 0.976 8.898 1.812 1.00 94.88 99 SER A N 1
ATOM 748 C CA . SER A 1 99 ? -0.425 8.675 2.197 1.00 94.88 99 SER A CA 1
ATOM 749 C C . SER A 1 99 ? -0.548 7.495 3.159 1.00 94.88 99 SER A C 1
ATOM 751 O O . SER A 1 99 ? -1.080 7.644 4.260 1.00 94.88 99 SER A O 1
ATOM 753 N N . HIS A 1 100 ? 0.050 6.352 2.817 1.00 95.56 100 HIS A N 1
ATOM 754 C CA . HIS A 1 100 ? 0.056 5.173 3.666 1.00 95.56 100 HIS A CA 1
ATOM 755 C C . HIS A 1 100 ? 0.807 5.444 4.973 1.00 95.56 100 HIS A C 1
ATOM 757 O O . HIS A 1 100 ? 0.421 4.928 6.018 1.00 95.56 100 HIS A O 1
ATOM 763 N N . GLY A 1 101 ? 1.873 6.252 4.961 1.00 94.19 101 GLY A N 1
ATOM 764 C CA . GLY A 1 101 ? 2.567 6.705 6.174 1.00 94.19 101 GLY A CA 1
ATOM 765 C C . GLY A 1 101 ? 1.635 7.381 7.167 1.00 94.19 101 GLY A C 1
ATOM 766 O O . GLY A 1 101 ? 1.625 7.018 8.343 1.00 94.19 101 GLY A O 1
ATOM 767 N N . PHE A 1 102 ? 0.803 8.293 6.677 1.00 95.12 102 PHE A N 1
ATOM 768 C CA . PHE A 1 102 ? -0.174 9.003 7.491 1.00 95.12 102 PHE A CA 1
ATOM 769 C C . PHE A 1 102 ? -1.335 8.098 7.935 1.00 95.12 102 PHE A C 1
ATOM 771 O O . PHE A 1 102 ? -1.629 8.001 9.127 1.00 95.12 102 PHE A O 1
ATOM 778 N N . VAL A 1 103 ? -1.954 7.383 6.994 1.00 95.69 103 VAL A N 1
ATOM 779 C CA . VAL A 1 103 ? -3.151 6.566 7.245 1.00 95.69 103 VAL A CA 1
ATOM 780 C C . VAL A 1 103 ? -2.850 5.373 8.157 1.00 95.69 103 VAL A C 1
ATOM 782 O O . VAL A 1 103 ? -3.558 5.165 9.142 1.00 95.69 103 VAL A O 1
ATOM 785 N N . SER A 1 104 ? -1.774 4.621 7.899 1.00 94.12 104 SER A N 1
ATOM 786 C CA . SER A 1 104 ? -1.412 3.469 8.743 1.00 94.12 104 SER A CA 1
ATOM 787 C C . SER A 1 104 ? -1.055 3.896 10.167 1.00 94.12 104 SER A C 1
ATOM 789 O O . SER A 1 104 ? -1.492 3.261 11.125 1.00 94.12 104 SER A O 1
ATOM 791 N N . SER A 1 105 ? -0.331 5.009 10.324 1.00 94.69 105 SER A N 1
ATOM 792 C CA . SER A 1 105 ? -0.008 5.590 11.632 1.00 94.69 105 SER A CA 1
ATOM 793 C C . SER A 1 105 ? -1.267 5.937 12.424 1.00 94.69 105 SER A C 1
ATOM 795 O O . SER A 1 105 ? -1.373 5.580 13.598 1.00 94.69 105 SER A O 1
ATOM 797 N N . ALA A 1 106 ? -2.246 6.575 11.776 1.00 95.38 106 ALA A N 1
ATOM 798 C CA . ALA A 1 106 ? -3.526 6.893 12.397 1.00 95.38 106 ALA A CA 1
ATOM 799 C C . ALA A 1 106 ? -4.296 5.626 12.803 1.00 95.38 106 ALA A C 1
ATOM 801 O O . ALA A 1 106 ? -4.764 5.535 13.937 1.00 95.38 106 ALA A O 1
ATOM 802 N N . LEU A 1 107 ? -4.363 4.608 11.937 1.00 94.56 107 LEU A N 1
ATOM 803 C CA . LEU A 1 107 ? -5.020 3.337 12.258 1.00 94.56 107 LEU A CA 1
ATOM 804 C C . LEU A 1 107 ? -4.352 2.606 13.432 1.00 94.56 107 LEU A C 1
ATOM 806 O O . LEU A 1 107 ? -5.048 2.123 14.328 1.00 94.56 107 LEU A O 1
ATOM 810 N N . PHE A 1 108 ? -3.017 2.558 13.486 1.00 94.81 108 PHE A N 1
ATOM 811 C CA . PHE A 1 108 ? -2.306 1.958 14.621 1.00 94.81 108 PHE A CA 1
ATOM 812 C C . PHE A 1 108 ? -2.527 2.727 15.928 1.00 94.81 108 PHE A C 1
ATOM 814 O O . PHE A 1 108 ? -2.620 2.094 16.983 1.00 94.81 108 PHE A O 1
ATOM 821 N N . LEU A 1 109 ? -2.648 4.056 15.870 1.00 94.81 109 LEU A N 1
ATOM 822 C CA . LEU A 1 109 ? -2.998 4.882 17.026 1.00 94.81 109 LEU A CA 1
ATOM 823 C C . LEU A 1 109 ? -4.425 4.582 17.500 1.00 94.81 109 LEU A C 1
ATOM 825 O O . LEU A 1 109 ? -4.626 4.321 18.684 1.00 94.81 109 LEU A O 1
ATOM 829 N N . LEU A 1 110 ? -5.402 4.549 16.590 1.00 94.31 110 LEU A N 1
ATOM 830 C CA . LEU A 1 110 ? -6.805 4.268 16.919 1.00 94.31 110 LEU A CA 1
ATOM 831 C C . LEU A 1 110 ? -6.988 2.871 17.526 1.00 94.31 110 LEU A C 1
ATOM 833 O O . LEU A 1 110 ? -7.691 2.713 18.523 1.00 94.31 110 LEU A O 1
ATOM 837 N N . ILE A 1 111 ? -6.298 1.864 16.984 1.00 93.50 111 ILE A N 1
ATOM 838 C CA . ILE A 1 111 ? -6.262 0.518 17.575 1.00 93.50 111 ILE A CA 1
ATOM 839 C C . ILE A 1 111 ? -5.594 0.546 18.955 1.00 93.50 111 ILE A C 1
ATOM 841 O O . ILE A 1 111 ? -6.008 -0.186 19.852 1.00 93.50 111 ILE A O 1
ATOM 845 N N . GLY A 1 112 ? -4.586 1.399 19.148 1.00 91.94 112 GLY A N 1
ATOM 846 C CA . GLY A 1 112 ? -3.982 1.651 20.454 1.00 91.94 112 GLY A CA 1
ATOM 847 C C . GLY A 1 112 ? -4.989 2.158 21.484 1.00 91.94 112 GLY A C 1
ATOM 848 O O . GLY A 1 112 ? -5.082 1.588 22.564 1.00 91.94 112 GLY A O 1
ATOM 849 N N . VAL A 1 113 ? -5.817 3.138 21.118 1.00 93.00 113 VAL A N 1
ATOM 850 C CA . VAL A 1 113 ? -6.877 3.669 21.995 1.00 93.00 113 VAL A CA 1
ATOM 851 C C . VAL A 1 113 ? -7.893 2.585 22.378 1.00 93.00 113 VAL A C 1
ATOM 853 O O . VAL A 1 113 ? -8.307 2.509 23.536 1.00 93.00 113 VAL A O 1
ATOM 856 N N . LEU A 1 114 ? -8.284 1.719 21.436 1.00 92.44 114 LEU A N 1
ATOM 857 C CA . LEU A 1 114 ? -9.165 0.580 21.732 1.00 92.44 114 LEU A CA 1
ATOM 858 C C . LEU A 1 114 ? -8.512 -0.431 22.677 1.00 92.44 114 LEU A C 1
ATOM 860 O O . LEU A 1 114 ? -9.189 -0.993 23.543 1.00 92.44 114 LEU A O 1
ATOM 864 N N . TYR A 1 115 ? -7.213 -0.666 22.510 1.00 91.69 115 TYR A N 1
ATOM 865 C CA . TYR A 1 115 ? -6.457 -1.567 23.368 1.00 91.69 115 TYR A CA 1
ATOM 866 C C . TYR A 1 115 ? -6.299 -1.011 24.787 1.00 91.69 115 TYR A C 1
ATOM 868 O O . TYR A 1 115 ? -6.458 -1.762 25.744 1.00 91.69 115 TYR A O 1
ATOM 876 N N . ASP A 1 116 ? -6.056 0.288 24.939 1.00 91.12 116 ASP A N 1
ATOM 877 C CA . ASP A 1 116 ? -5.917 0.917 26.256 1.00 91.12 116 ASP A CA 1
ATOM 878 C C . ASP A 1 116 ? -7.238 0.902 27.042 1.00 91.12 116 ASP A C 1
ATOM 880 O O . ASP A 1 116 ? -7.223 0.818 28.265 1.00 91.12 116 ASP A O 1
ATOM 884 N N . ARG A 1 117 ? -8.388 0.933 26.352 1.00 90.69 117 ARG A N 1
ATOM 885 C CA . ARG A 1 117 ? -9.717 0.889 26.991 1.00 90.69 117 ARG A CA 1
ATOM 886 C C . ARG A 1 117 ? -10.222 -0.515 27.303 1.00 90.69 117 ARG A C 1
ATOM 888 O O . ARG A 1 117 ? -10.892 -0.703 28.313 1.00 90.69 117 ARG A O 1
ATOM 895 N N . HIS A 1 118 ? -9.973 -1.476 26.416 1.00 89.75 118 HIS A N 1
ATOM 896 C CA . HIS A 1 118 ? -10.577 -2.810 26.508 1.00 89.75 118 HIS A CA 1
ATOM 897 C C . HIS A 1 118 ? -9.569 -3.933 26.780 1.00 89.75 118 HIS A C 1
ATOM 899 O O . HIS A 1 118 ? -9.987 -5.067 27.000 1.00 89.75 118 HIS A O 1
ATOM 905 N N . HIS A 1 119 ? -8.262 -3.656 26.723 1.00 91.00 119 HIS A N 1
ATOM 906 C CA . HIS A 1 119 ? -7.163 -4.616 26.915 1.00 91.00 119 HIS A CA 1
ATOM 907 C C . HIS A 1 119 ? -7.282 -5.914 26.099 1.00 91.00 119 HIS A C 1
ATOM 909 O O . HIS A 1 119 ? -6.689 -6.940 26.424 1.00 91.00 119 HIS A O 1
ATOM 915 N N . THR A 1 120 ? -8.009 -5.861 24.986 1.00 89.31 120 THR A N 1
ATOM 916 C CA . THR A 1 120 ? -8.165 -6.957 24.033 1.00 89.31 120 THR A CA 1
ATOM 917 C C . THR A 1 120 ? -7.780 -6.474 22.643 1.00 89.31 120 THR A C 1
ATOM 919 O O . THR A 1 120 ? -7.706 -5.281 22.386 1.00 89.31 120 THR A O 1
ATOM 922 N N . LYS A 1 121 ? -7.450 -7.394 21.741 1.00 86.19 121 LYS A N 1
ATOM 923 C CA . LYS A 1 121 ? -7.153 -7.087 20.327 1.00 86.19 121 LYS A CA 1
ATOM 924 C C . LYS A 1 121 ? -8.058 -7.870 19.377 1.00 86.19 121 LYS A C 1
ATOM 926 O O . LYS A 1 121 ? -7.966 -7.698 18.161 1.00 86.19 121 LYS A O 1
ATOM 931 N N . MET A 1 122 ? -8.913 -8.723 19.940 1.00 90.38 122 MET A N 1
ATOM 932 C CA . MET A 1 122 ? -9.734 -9.668 19.204 1.00 90.38 122 MET A CA 1
ATOM 933 C C . MET A 1 122 ? -10.985 -8.968 18.682 1.00 90.38 122 MET A C 1
ATOM 935 O O . MET A 1 122 ? -11.783 -8.450 19.462 1.00 90.38 122 MET A O 1
ATOM 939 N N . ILE A 1 123 ? -11.182 -9.018 17.365 1.00 89.12 123 ILE A N 1
ATOM 940 C CA . ILE A 1 123 ? -12.288 -8.345 16.660 1.00 89.12 123 ILE A CA 1
ATOM 941 C C . ILE A 1 123 ? -13.651 -8.762 17.220 1.00 89.12 123 ILE A C 1
ATOM 943 O O . ILE A 1 123 ? -14.550 -7.941 17.331 1.00 89.12 123 ILE A O 1
ATOM 947 N N . LYS A 1 124 ? -13.782 -10.023 17.652 1.00 90.56 124 LYS A N 1
ATOM 948 C CA . LYS A 1 124 ? -15.031 -10.592 18.183 1.00 90.56 124 LYS A CA 1
ATOM 949 C C . LYS A 1 124 ? -15.621 -9.819 19.369 1.00 90.56 124 LYS A C 1
ATOM 951 O O . LYS A 1 124 ? -16.825 -9.891 19.576 1.00 90.56 124 LYS A O 1
ATOM 956 N N . TYR A 1 125 ? -14.797 -9.115 20.147 1.00 90.12 125 TYR A N 1
ATOM 957 C CA . TYR A 1 125 ? -15.268 -8.330 21.296 1.00 90.12 125 TYR A CA 1
ATOM 958 C C . TYR A 1 125 ? -15.612 -6.882 20.940 1.00 90.12 125 TYR A C 1
ATOM 960 O O . TYR A 1 125 ? -16.186 -6.172 21.763 1.00 90.12 125 TYR A O 1
ATOM 968 N N . TYR A 1 126 ? -15.281 -6.437 19.729 1.00 88.50 126 TYR A N 1
ATOM 969 C CA . TYR A 1 126 ? -15.560 -5.089 19.262 1.00 88.50 126 TYR A CA 1
ATOM 970 C C . TYR A 1 126 ? -16.836 -5.086 18.425 1.00 88.50 126 TYR A C 1
ATOM 972 O O . TYR A 1 126 ? -16.819 -5.351 17.228 1.00 88.50 126 TYR A O 1
ATOM 980 N N . SER A 1 127 ? -17.958 -4.779 19.073 1.00 89.44 127 SER A N 1
ATOM 981 C CA . SER A 1 127 ? -19.256 -4.583 18.424 1.00 89.44 127 SER A CA 1
ATOM 982 C C . SER A 1 127 ? -19.981 -3.396 19.059 1.00 89.44 127 SER A C 1
ATOM 984 O O . SER A 1 127 ? -19.790 -3.106 20.239 1.00 89.44 127 SER A O 1
ATOM 986 N N . GLY A 1 128 ? -20.783 -2.674 18.273 1.00 90.25 128 GLY A N 1
ATOM 987 C CA . GLY A 1 128 ? -21.591 -1.558 18.776 1.00 90.25 128 GLY A CA 1
ATOM 988 C C . GLY A 1 128 ? -20.803 -0.321 19.234 1.00 90.25 128 GLY A C 1
ATOM 989 O O . GLY A 1 128 ? -21.339 0.484 19.993 1.00 90.25 128 GLY A O 1
ATOM 990 N N . LEU A 1 129 ? -19.561 -0.128 18.760 1.00 90.69 129 LEU A N 1
ATOM 991 C CA . LEU A 1 129 ? -18.706 1.019 19.127 1.00 90.69 129 LEU A CA 1
ATOM 992 C C . LEU A 1 129 ? -19.349 2.385 18.841 1.00 90.69 129 LEU A C 1
ATOM 994 O O . LEU A 1 129 ? -19.015 3.370 19.495 1.00 90.69 129 LEU A O 1
ATOM 998 N N . VAL A 1 130 ? -20.307 2.449 17.915 1.00 93.44 130 VAL A N 1
ATOM 999 C CA . VAL A 1 130 ? -21.057 3.673 17.599 1.00 93.44 130 VAL A CA 1
ATOM 1000 C C . VAL A 1 130 ? -21.841 4.186 18.813 1.00 93.44 130 VAL A C 1
ATOM 1002 O O . VAL A 1 130 ? -21.930 5.395 19.006 1.00 93.44 130 VAL A O 1
ATOM 1005 N N . HIS A 1 131 ? -22.362 3.296 19.665 1.00 93.06 131 HIS A N 1
ATOM 1006 C CA . HIS A 1 131 ? -23.141 3.688 20.844 1.00 93.06 131 HIS A CA 1
ATOM 1007 C C . HIS A 1 131 ? -22.266 4.158 22.010 1.00 93.06 131 HIS A C 1
ATOM 1009 O O . HIS A 1 131 ? -22.679 5.024 22.775 1.00 93.06 131 HIS A O 1
ATOM 1015 N N . THR A 1 132 ? -21.063 3.600 22.157 1.00 90.19 132 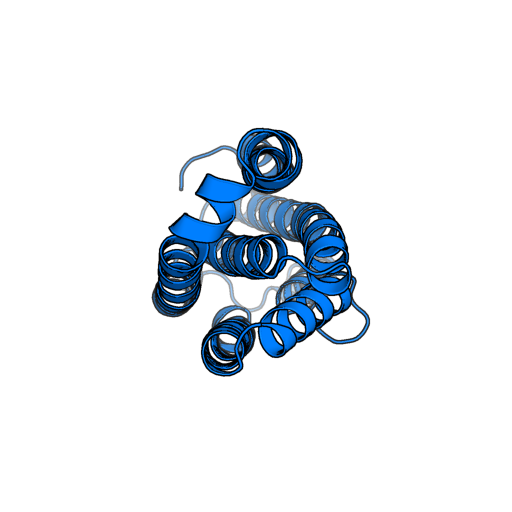THR A N 1
ATOM 1016 C CA . THR A 1 132 ? -20.165 3.905 23.282 1.00 90.19 132 THR A CA 1
ATOM 1017 C C . THR A 1 132 ? -19.158 5.004 22.952 1.00 90.19 132 THR A C 1
ATOM 1019 O O . THR A 1 132 ? -18.785 5.789 23.823 1.00 90.19 132 THR A O 1
ATOM 1022 N N . MET A 1 133 ? -18.694 5.069 21.701 1.00 93.56 133 MET A N 1
ATOM 1023 C CA . MET A 1 133 ? -17.652 5.981 21.227 1.00 93.56 133 MET A CA 1
ATOM 1024 C C . MET A 1 133 ? -17.967 6.491 19.799 1.00 93.56 133 MET A C 1
ATOM 1026 O O . MET A 1 133 ? -17.264 6.145 18.841 1.00 93.56 133 MET A O 1
ATOM 1030 N N . PRO A 1 134 ? -18.995 7.346 19.618 1.00 92.25 134 PRO A N 1
ATOM 1031 C CA . PRO A 1 134 ? -19.448 7.786 18.291 1.00 92.25 134 PRO A CA 1
ATOM 1032 C C . PRO A 1 134 ? -18.388 8.589 17.524 1.00 92.25 134 PRO A C 1
ATOM 1034 O O . PRO A 1 134 ? -18.140 8.322 16.351 1.00 92.25 134 PRO A O 1
ATOM 1037 N N . VAL A 1 135 ? -17.694 9.520 18.191 1.00 94.94 135 VAL A N 1
ATOM 1038 C CA . VAL A 1 135 ? -16.632 10.334 17.564 1.00 94.94 135 VAL A CA 1
ATOM 1039 C C . VAL A 1 135 ? -15.466 9.459 17.099 1.00 94.94 135 VAL A C 1
ATOM 1041 O O . VAL A 1 135 ? -14.973 9.619 15.986 1.00 94.94 135 VAL A O 1
ATOM 1044 N N . PHE A 1 136 ? -15.059 8.487 17.922 1.00 94.88 136 PHE A N 1
ATOM 1045 C CA . PHE A 1 136 ? -14.030 7.517 17.546 1.00 94.88 136 PHE A CA 1
ATOM 1046 C C . PHE A 1 136 ? -14.456 6.698 16.328 1.00 94.88 136 PHE A C 1
ATOM 1048 O O . PHE A 1 136 ? -13.658 6.515 15.417 1.00 94.88 136 PHE A O 1
ATOM 1055 N N . SER A 1 137 ? -15.711 6.243 16.296 1.00 94.00 137 SER A N 1
ATOM 1056 C CA . SER A 1 137 ? -16.237 5.433 15.195 1.00 94.00 137 SER A CA 1
ATOM 1057 C C . SER A 1 137 ? -16.207 6.193 13.867 1.00 94.00 137 SER A C 1
ATOM 1059 O O . SER A 1 137 ? -15.814 5.622 12.855 1.00 94.00 137 SER A O 1
ATOM 1061 N N . ILE A 1 138 ? -16.533 7.491 13.873 1.00 94.88 138 ILE A N 1
ATOM 1062 C CA . ILE A 1 138 ? -16.441 8.353 12.683 1.00 94.88 138 ILE A CA 1
ATOM 1063 C C . ILE A 1 138 ? -14.986 8.490 12.222 1.00 94.88 138 ILE A C 1
ATOM 1065 O O . ILE A 1 138 ? -14.690 8.291 11.046 1.00 94.88 138 ILE A O 1
ATOM 1069 N N . ILE A 1 139 ? -14.062 8.794 13.138 1.00 95.94 139 ILE A N 1
ATOM 1070 C CA . ILE A 1 139 ? -12.638 8.948 12.804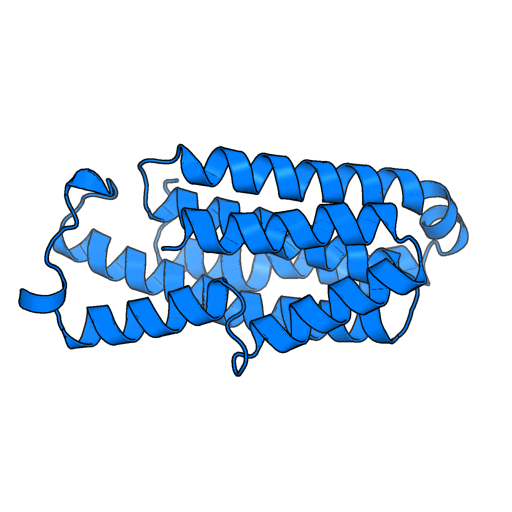 1.00 95.94 139 ILE A CA 1
ATOM 1071 C C . ILE A 1 139 ? -12.063 7.623 12.275 1.00 95.94 139 ILE A C 1
ATOM 1073 O O . ILE A 1 139 ? -11.366 7.610 11.262 1.00 95.94 139 ILE A O 1
ATOM 1077 N N . PHE A 1 140 ? -12.393 6.502 12.918 1.00 94.94 140 PHE A N 1
ATOM 1078 C CA . PHE A 1 140 ? -11.985 5.167 12.489 1.00 94.94 140 PHE A CA 1
ATOM 1079 C C . PHE A 1 140 ? -12.536 4.816 11.105 1.00 94.94 140 PHE A C 1
ATOM 1081 O O . PHE A 1 140 ? -11.790 4.318 10.263 1.00 94.94 140 PHE A O 1
ATOM 1088 N N . LEU A 1 141 ? -13.798 5.149 10.822 1.00 94.19 141 LEU A N 1
ATOM 1089 C CA . LEU A 1 141 ? -14.390 4.971 9.497 1.00 94.19 141 LEU A CA 1
ATOM 1090 C C . LEU A 1 141 ? -13.654 5.799 8.431 1.00 94.19 141 LEU A C 1
ATOM 1092 O O . LEU A 1 141 ? -13.323 5.286 7.370 1.00 94.19 141 LEU A O 1
ATOM 1096 N N . ILE A 1 142 ? -13.338 7.066 8.710 1.00 95.06 142 ILE A N 1
ATOM 1097 C CA . ILE A 1 142 ? -12.625 7.927 7.751 1.00 95.06 142 ILE A CA 1
ATOM 1098 C C . ILE A 1 142 ? -11.251 7.337 7.405 1.00 95.06 142 ILE A C 1
ATOM 1100 O O . ILE A 1 142 ? -10.891 7.257 6.230 1.00 95.06 142 ILE A O 1
ATOM 1104 N N . PHE A 1 143 ? -10.489 6.886 8.405 1.00 95.62 143 PHE A N 1
ATOM 1105 C CA . PHE A 1 143 ? -9.164 6.311 8.165 1.00 95.62 143 PHE A CA 1
ATOM 1106 C C . PHE A 1 143 ? -9.205 4.915 7.536 1.00 95.62 143 PHE A C 1
ATOM 1108 O O . PHE A 1 143 ? -8.325 4.597 6.741 1.00 95.62 143 PHE A O 1
ATOM 1115 N N . THR A 1 144 ? -10.217 4.096 7.830 1.00 94.50 144 THR A N 1
ATOM 1116 C CA . THR A 1 144 ? -10.411 2.811 7.133 1.00 94.50 144 THR A CA 1
ATOM 1117 C C . THR A 1 144 ? -10.779 3.033 5.668 1.00 94.50 144 THR A C 1
ATOM 1119 O O . THR A 1 144 ? -10.160 2.426 4.798 1.00 94.50 144 THR A O 1
ATOM 1122 N N . MET A 1 145 ? -11.662 3.989 5.364 1.00 94.06 145 MET A N 1
ATOM 1123 C CA . MET A 1 145 ? -11.977 4.386 3.983 1.00 94.06 145 MET A CA 1
ATOM 1124 C C . MET A 1 145 ? -10.756 4.953 3.246 1.00 94.06 145 MET A C 1
ATOM 1126 O O . MET A 1 145 ? -10.523 4.626 2.082 1.00 94.06 145 MET A O 1
ATOM 1130 N N . ALA A 1 146 ? -9.930 5.753 3.926 1.00 94.00 146 ALA A N 1
ATOM 1131 C CA . ALA A 1 146 ? -8.662 6.224 3.374 1.00 94.00 146 ALA A CA 1
ATOM 1132 C C . ALA A 1 146 ? -7.651 5.094 3.151 1.00 94.00 146 ALA A C 1
ATOM 1134 O O . ALA A 1 146 ? -6.843 5.184 2.233 1.00 94.00 146 ALA A O 1
ATOM 1135 N N . ASN A 1 147 ? -7.684 4.029 3.951 1.00 93.56 147 ASN A N 1
ATOM 1136 C CA . ASN A 1 147 ? -6.819 2.865 3.763 1.00 93.56 147 ASN A CA 1
ATOM 1137 C C . ASN A 1 147 ? -7.283 1.971 2.605 1.00 93.56 147 ASN A C 1
ATOM 1139 O O . ASN A 1 147 ? -6.451 1.385 1.932 1.00 93.56 147 ASN A O 1
ATOM 1143 N N . ILE A 1 148 ? -8.589 1.901 2.337 1.00 92.56 148 ILE A N 1
ATOM 1144 C CA . ILE A 1 148 ? -9.147 1.174 1.181 1.00 92.56 148 ILE A CA 1
ATOM 1145 C C . ILE A 1 148 ? -8.818 1.875 -0.150 1.00 92.56 148 ILE A C 1
ATOM 1147 O O . ILE A 1 148 ? -8.894 1.255 -1.205 1.00 92.56 148 ILE A O 1
ATOM 1151 N N . GLY A 1 149 ? -8.471 3.164 -0.109 1.00 90.56 149 GLY A N 1
ATOM 1152 C CA . GLY A 1 149 ? -8.280 3.966 -1.314 1.00 90.56 149 GLY A CA 1
ATOM 1153 C C . GLY A 1 149 ? -9.603 4.498 -1.864 1.00 90.56 149 GLY A C 1
ATOM 1154 O O . GLY A 1 149 ? -9.817 4.511 -3.072 1.00 90.56 149 GLY A O 1
ATOM 1155 N N . LEU A 1 150 ? -10.517 4.946 -0.994 1.00 92.00 150 LEU A N 1
ATOM 1156 C CA . LEU A 1 150 ? -11.768 5.578 -1.427 1.00 92.00 150 LEU A CA 1
ATOM 1157 C C . LEU A 1 150 ? -11.478 6.838 -2.278 1.00 92.00 150 LEU A C 1
ATOM 1159 O O . LEU A 1 150 ? -10.664 7.672 -1.854 1.00 92.00 150 LEU A O 1
ATOM 1163 N N . PRO A 1 151 ? -12.130 7.020 -3.447 1.00 90.62 151 PRO A N 1
ATOM 1164 C CA . PRO A 1 151 ? -11.942 8.206 -4.278 1.00 90.62 151 PRO A CA 1
ATOM 1165 C C . PRO A 1 151 ? -12.154 9.506 -3.495 1.00 90.62 151 PRO A C 1
ATOM 1167 O O . PRO A 1 151 ? -13.167 9.683 -2.827 1.00 90.62 151 PRO A O 1
ATOM 1170 N N . GLY A 1 152 ? -11.184 10.419 -3.575 1.00 89.31 152 GLY A N 1
ATOM 1171 C CA . GLY A 1 152 ? -11.144 11.644 -2.764 1.00 89.31 152 GLY A CA 1
ATOM 1172 C C . GLY A 1 152 ? -10.173 11.580 -1.581 1.00 89.31 152 GLY A C 1
ATOM 1173 O O . GLY A 1 152 ? -9.910 12.604 -0.956 1.00 89.31 152 GLY A O 1
ATOM 1174 N N . THR A 1 153 ? -9.588 10.412 -1.299 1.00 93.06 153 THR A N 1
ATOM 1175 C CA . THR A 1 153 ? -8.502 10.256 -0.320 1.00 93.06 153 THR A CA 1
ATOM 1176 C C . THR A 1 153 ? -7.130 10.275 -0.998 1.00 93.06 153 THR A C 1
ATOM 1178 O O . THR A 1 153 ? -6.998 9.975 -2.185 1.00 93.06 153 THR A O 1
ATOM 1181 N N . SER A 1 154 ? -6.082 10.630 -0.249 1.00 90.81 154 SER A N 1
ATOM 1182 C CA . SER A 1 154 ? -4.711 10.687 -0.779 1.00 90.81 154 SER A CA 1
ATOM 1183 C C . SER A 1 154 ? -4.181 9.315 -1.206 1.00 90.81 154 SER A C 1
ATOM 1185 O O . SER A 1 154 ? -3.421 9.235 -2.169 1.00 90.81 154 SER A O 1
ATOM 1187 N N . SER A 1 155 ? -4.612 8.238 -0.542 1.00 92.50 155 SER A N 1
ATOM 1188 C CA . SER A 1 155 ? -4.249 6.868 -0.916 1.00 92.50 155 SER A CA 1
ATOM 1189 C C . SER A 1 155 ? -4.770 6.498 -2.300 1.00 92.50 155 SER A C 1
ATOM 1191 O O . SER A 1 155 ? -4.021 5.948 -3.094 1.00 92.50 155 SER A O 1
ATOM 1193 N N . PHE A 1 156 ? -6.003 6.890 -2.645 1.00 94.44 156 PHE A N 1
ATOM 1194 C CA . PHE A 1 156 ? -6.552 6.616 -3.976 1.00 94.44 156 PHE A CA 1
ATOM 1195 C C . PHE A 1 156 ? -5.676 7.198 -5.090 1.00 94.44 156 PHE A C 1
ATOM 1197 O O . PHE A 1 156 ? -5.388 6.519 -6.071 1.00 94.44 156 PHE A O 1
ATOM 1204 N N . VAL A 1 157 ? -5.218 8.445 -4.929 1.00 95.31 157 VAL A N 1
ATOM 1205 C CA . VAL A 1 157 ? -4.364 9.107 -5.927 1.00 95.31 157 VAL A CA 1
ATOM 1206 C C . VAL A 1 157 ? -3.049 8.345 -6.105 1.00 95.31 157 VAL A C 1
ATOM 1208 O O . VAL A 1 157 ? -2.638 8.094 -7.237 1.00 95.31 157 VAL A O 1
ATOM 1211 N N . GLY A 1 158 ? -2.414 7.937 -5.003 1.00 94.44 158 GLY A N 1
ATOM 1212 C CA . GLY A 1 158 ? -1.180 7.152 -5.039 1.00 94.44 158 GLY A CA 1
ATOM 1213 C C . GLY A 1 158 ? -1.370 5.793 -5.715 1.00 94.44 158 GLY A C 1
ATOM 1214 O O . GLY A 1 158 ? -0.646 5.458 -6.651 1.00 94.44 158 GLY A O 1
ATOM 1215 N N . GLU A 1 159 ? -2.371 5.026 -5.293 1.00 94.31 159 GLU A N 1
ATOM 1216 C CA . GLU A 1 159 ? -2.636 3.680 -5.817 1.00 94.31 159 GLU A CA 1
ATOM 1217 C C . GLU A 1 159 ? -3.073 3.681 -7.279 1.00 94.31 159 GLU A C 1
ATOM 1219 O O . GLU A 1 159 ? -2.638 2.832 -8.058 1.00 94.31 159 GLU A O 1
ATOM 1224 N N . PHE A 1 160 ? -3.873 4.666 -7.680 1.00 95.06 160 PHE A N 1
ATOM 1225 C CA . PHE A 1 160 ? -4.285 4.819 -9.067 1.00 95.06 160 PHE A CA 1
ATOM 1226 C C . PHE A 1 160 ? -3.087 5.099 -9.982 1.00 95.06 160 PHE A C 1
ATOM 1228 O O . PHE A 1 160 ? -2.939 4.453 -11.022 1.00 95.06 160 PHE A O 1
ATOM 1235 N N . LEU A 1 161 ? -2.188 6.006 -9.583 1.00 96.06 161 LEU A N 1
ATOM 1236 C CA . LEU A 1 161 ? -0.958 6.285 -10.331 1.00 96.06 161 LEU A CA 1
ATOM 1237 C C . LEU A 1 161 ? -0.034 5.061 -10.387 1.00 96.06 161 LEU A C 1
ATOM 1239 O O . LEU A 1 161 ? 0.530 4.770 -11.442 1.00 96.06 161 LEU A O 1
ATOM 1243 N N . LEU A 1 162 ? 0.074 4.306 -9.292 1.00 96.62 162 LEU A N 1
ATOM 1244 C CA . LEU A 1 162 ? 0.831 3.053 -9.248 1.00 96.62 162 LEU A CA 1
ATOM 1245 C C . LEU A 1 162 ? 0.281 2.015 -10.235 1.00 96.62 162 LEU A C 1
ATOM 1247 O O . LEU A 1 162 ? 1.052 1.431 -11.000 1.00 96.62 162 LEU A O 1
ATOM 1251 N N . LEU A 1 163 ? -1.040 1.821 -10.274 1.00 94.94 163 LEU A N 1
ATOM 1252 C CA . LEU A 1 163 ? -1.680 0.907 -11.222 1.00 94.94 163 LEU A CA 1
ATOM 1253 C C . LEU A 1 163 ? -1.540 1.371 -12.673 1.00 94.94 163 LEU A C 1
ATOM 1255 O O . LEU A 1 163 ? -1.295 0.536 -13.545 1.00 94.94 163 LEU A O 1
ATOM 1259 N N . LEU A 1 164 ? -1.650 2.676 -12.937 1.00 95.38 164 LEU A N 1
ATOM 1260 C CA . LEU A 1 164 ? -1.408 3.246 -14.265 1.00 95.38 164 LEU A CA 1
ATOM 1261 C C . LEU A 1 164 ? 0.045 3.051 -14.711 1.00 95.38 164 LEU A C 1
ATOM 1263 O O . LEU A 1 164 ? 0.293 2.690 -15.863 1.00 95.38 164 LEU A O 1
ATOM 1267 N N . GLY A 1 165 ? 1.003 3.259 -13.805 1.00 94.25 165 GLY A N 1
ATOM 1268 C CA . GLY A 1 165 ? 2.419 2.990 -14.045 1.00 94.25 165 GLY A CA 1
ATOM 1269 C C . GLY A 1 165 ? 2.665 1.515 -14.363 1.00 94.25 165 GLY A C 1
ATOM 1270 O O . GLY A 1 165 ? 3.319 1.201 -15.356 1.00 94.25 165 GLY A O 1
ATOM 1271 N N . ALA A 1 166 ? 2.070 0.607 -13.588 1.00 94.38 166 ALA A N 1
ATOM 1272 C CA . ALA A 1 166 ? 2.146 -0.832 -13.827 1.00 94.38 166 ALA A CA 1
ATOM 1273 C C . ALA A 1 166 ? 1.482 -1.249 -15.149 1.00 94.38 166 ALA A C 1
ATOM 1275 O O . ALA A 1 166 ? 1.990 -2.113 -15.856 1.00 94.38 166 ALA A O 1
ATOM 1276 N N . PHE A 1 167 ? 0.360 -0.627 -15.515 1.00 94.94 167 PHE A N 1
ATOM 1277 C CA . PHE A 1 167 ? -0.363 -0.945 -16.747 1.00 94.94 167 PHE A CA 1
ATOM 1278 C C . PHE A 1 167 ? 0.460 -0.613 -17.995 1.00 94.94 167 PHE A C 1
ATOM 1280 O O . PHE A 1 167 ? 0.444 -1.371 -18.964 1.00 94.94 167 PHE A O 1
ATOM 1287 N N . LYS A 1 168 ? 1.229 0.485 -17.957 1.00 91.81 168 LYS A N 1
ATOM 1288 C CA . LYS A 1 168 ? 2.138 0.863 -19.049 1.00 91.81 168 LYS A CA 1
ATOM 1289 C C . LYS A 1 168 ? 3.282 -0.128 -19.253 1.00 91.81 168 LYS A C 1
ATOM 1291 O O . LYS A 1 168 ? 3.779 -0.224 -20.371 1.00 91.81 168 LYS A O 1
ATOM 1296 N N . THR A 1 169 ? 3.711 -0.840 -18.210 1.00 89.38 169 THR A N 1
ATOM 1297 C CA . THR A 1 169 ? 4.778 -1.843 -18.330 1.00 89.38 169 THR A CA 1
ATOM 1298 C C . THR A 1 169 ? 4.248 -3.230 -18.632 1.00 89.38 169 THR A C 1
ATOM 1300 O O . THR A 1 169 ? 4.781 -3.912 -19.503 1.00 89.38 169 THR A O 1
ATOM 1303 N N . SER A 1 170 ? 3.207 -3.670 -17.927 1.00 91.62 170 SER A N 1
ATOM 1304 C CA . SER A 1 170 ? 2.587 -4.967 -18.173 1.00 91.62 170 SER A CA 1
ATOM 1305 C C . SER A 1 170 ? 1.159 -5.040 -17.638 1.00 91.62 170 SER A C 1
ATOM 1307 O O . SER A 1 170 ? 0.873 -4.858 -16.451 1.00 91.62 170 SER A O 1
ATOM 1309 N N . VAL A 1 171 ? 0.247 -5.419 -18.529 1.00 92.94 171 VAL A N 1
ATOM 1310 C CA . VAL A 1 171 ? -1.174 -5.590 -18.202 1.00 92.94 171 VAL A CA 1
ATOM 1311 C C . VAL A 1 171 ? -1.377 -6.696 -17.161 1.00 92.94 171 VAL A C 1
ATOM 1313 O O . VAL A 1 171 ? -2.213 -6.561 -16.275 1.00 92.94 171 VAL A O 1
ATOM 1316 N N . VAL A 1 172 ? -0.578 -7.767 -17.216 1.00 93.06 172 VAL A N 1
ATOM 1317 C CA . VAL A 1 172 ? -0.702 -8.922 -16.309 1.00 93.06 172 VAL A CA 1
ATOM 1318 C C . VAL A 1 172 ? -0.390 -8.539 -14.859 1.00 93.06 172 VAL A C 1
ATOM 1320 O O . VAL A 1 172 ? -1.142 -8.889 -13.954 1.00 93.06 172 VAL A O 1
ATOM 1323 N N . ILE A 1 173 ? 0.688 -7.786 -14.619 1.00 92.69 173 ILE A N 1
ATOM 1324 C CA . ILE A 1 173 ? 1.068 -7.370 -13.260 1.00 92.69 173 ILE A CA 1
ATOM 1325 C C . ILE A 1 173 ? 0.087 -6.324 -12.735 1.00 92.69 173 ILE A C 1
ATOM 1327 O O . ILE A 1 173 ? -0.300 -6.388 -11.571 1.00 92.69 173 ILE A O 1
ATOM 1331 N N . SER A 1 174 ? -0.371 -5.411 -13.597 1.00 92.69 174 SER A N 1
ATOM 1332 C CA . SER A 1 174 ? -1.420 -4.449 -13.250 1.00 92.69 174 SER A CA 1
ATOM 1333 C C . SER A 1 174 ? -2.726 -5.146 -12.852 1.00 92.69 174 SER A C 1
ATOM 1335 O O . SER A 1 174 ? -3.315 -4.789 -11.835 1.00 92.69 174 SER A O 1
ATOM 1337 N N . PHE A 1 175 ? -3.132 -6.198 -13.574 1.00 94.12 175 PHE A N 1
ATOM 1338 C CA . PHE A 1 175 ? -4.308 -7.001 -13.232 1.00 94.12 175 PHE A CA 1
ATOM 1339 C C . PHE A 1 175 ? -4.194 -7.600 -11.826 1.00 94.12 175 PHE A C 1
ATOM 1341 O O . PHE A 1 175 ? -5.080 -7.397 -10.997 1.00 94.12 175 PHE A O 1
ATOM 1348 N N . PHE A 1 176 ? -3.080 -8.269 -11.510 1.00 93.25 176 PHE A N 1
ATOM 1349 C CA . PHE A 1 176 ? -2.882 -8.814 -10.165 1.00 93.25 176 PHE A CA 1
ATOM 1350 C C . PHE A 1 176 ? -2.759 -7.720 -9.092 1.00 93.25 176 PHE A C 1
ATOM 1352 O O . PHE A 1 176 ? -3.321 -7.868 -8.006 1.00 93.25 176 PHE A O 1
ATOM 1359 N N . GLY A 1 177 ? -2.109 -6.593 -9.389 1.00 90.88 177 GLY A N 1
ATOM 1360 C CA . GLY A 1 177 ? -2.072 -5.436 -8.491 1.00 90.88 177 GLY A CA 1
ATOM 1361 C C . GLY A 1 177 ? -3.472 -4.901 -8.171 1.00 90.88 177 GLY A C 1
ATOM 1362 O O . GLY A 1 177 ? -3.797 -4.675 -7.005 1.00 90.88 177 GLY A O 1
ATOM 1363 N N . ALA A 1 178 ? -4.334 -4.790 -9.184 1.00 92.38 178 ALA A N 1
ATOM 1364 C CA . ALA A 1 178 ? -5.712 -4.335 -9.033 1.00 92.38 178 ALA A CA 1
ATOM 1365 C C . ALA A 1 178 ? -6.555 -5.303 -8.188 1.00 92.38 178 ALA A C 1
ATOM 1367 O O . ALA A 1 178 ? -7.349 -4.857 -7.358 1.00 92.38 178 ALA A O 1
ATOM 1368 N N . THR A 1 179 ? -6.348 -6.622 -8.317 1.00 91.56 179 THR A N 1
ATOM 1369 C CA . THR A 1 179 ? -7.028 -7.592 -7.436 1.00 91.56 179 THR A CA 1
ATOM 1370 C C . THR A 1 179 ? -6.680 -7.384 -5.961 1.00 91.56 179 THR A C 1
ATOM 1372 O O . THR A 1 179 ? -7.548 -7.540 -5.105 1.00 91.56 179 THR A O 1
ATOM 1375 N N . GLY A 1 180 ? -5.453 -6.947 -5.659 1.00 86.62 180 GLY A N 1
ATOM 1376 C CA . GLY A 1 180 ? -5.040 -6.574 -4.307 1.00 86.62 180 GLY A CA 1
ATOM 1377 C C . GLY A 1 180 ? -5.868 -5.444 -3.706 1.00 86.62 180 GLY A C 1
ATOM 1378 O O . GLY A 1 180 ? -6.252 -5.529 -2.543 1.00 86.62 180 GLY A O 1
ATOM 1379 N N . MET A 1 181 ? -6.201 -4.422 -4.499 1.00 86.00 181 MET A N 1
ATOM 1380 C CA . MET A 1 181 ? -7.050 -3.309 -4.052 1.00 86.00 181 MET A CA 1
ATOM 1381 C C . MET A 1 181 ? -8.490 -3.756 -3.789 1.00 86.00 181 MET A C 1
ATOM 1383 O O . MET A 1 181 ? -9.088 -3.360 -2.790 1.00 86.00 181 MET A O 1
ATOM 1387 N N . VAL A 1 182 ? -9.034 -4.633 -4.640 1.00 89.81 182 VAL A N 1
ATOM 1388 C CA . VAL A 1 182 ? -10.381 -5.198 -4.444 1.00 89.81 182 VAL A CA 1
ATOM 1389 C C . VAL A 1 182 ? -10.438 -6.016 -3.154 1.00 89.81 182 VAL A C 1
ATOM 1391 O O . VAL A 1 182 ? -11.316 -5.792 -2.321 1.00 89.81 182 VAL A O 1
ATOM 1394 N N . LEU A 1 183 ? -9.468 -6.913 -2.947 1.00 89.12 183 LEU A N 1
ATOM 1395 C CA . LEU A 1 183 ? -9.346 -7.666 -1.696 1.00 89.12 183 LEU A CA 1
ATOM 1396 C C . LEU A 1 183 ? -9.120 -6.728 -0.500 1.00 89.12 183 LEU A C 1
ATOM 1398 O O . LEU A 1 183 ? -9.650 -6.988 0.578 1.00 89.12 183 LEU A O 1
ATOM 1402 N N . GLY A 1 184 ? -8.411 -5.618 -0.725 1.00 84.38 184 GLY A N 1
ATOM 1403 C CA . GLY A 1 184 ? -8.253 -4.478 0.176 1.00 84.38 184 GLY A CA 1
ATOM 1404 C C . GLY A 1 184 ? -9.550 -3.995 0.802 1.00 84.38 184 GLY A C 1
ATOM 1405 O O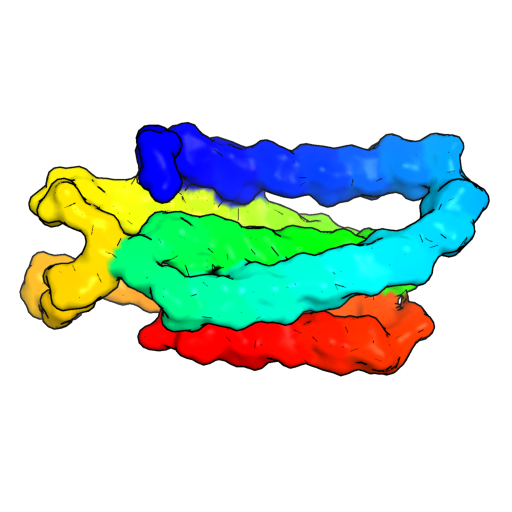 . GLY A 1 184 ? -9.653 -3.883 2.027 1.00 84.38 184 GLY A O 1
ATOM 1406 N N . GLY A 1 185 ? -10.551 -3.760 -0.042 1.00 86.12 185 GLY A N 1
ATOM 1407 C CA . GLY A 1 185 ? -11.894 -3.398 0.398 1.00 86.12 185 GLY A CA 1
ATOM 1408 C C . GLY A 1 185 ? -12.564 -4.503 1.216 1.00 86.12 185 GLY A C 1
ATOM 1409 O O . GLY A 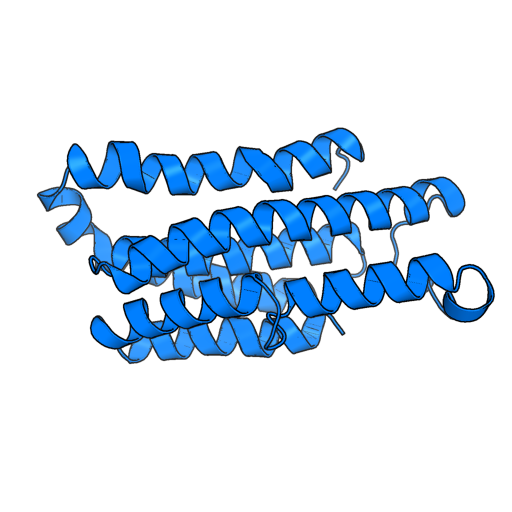1 185 ? -13.171 -4.212 2.241 1.00 86.12 185 GLY A O 1
ATOM 1410 N N . CYS A 1 186 ? -12.413 -5.768 0.810 1.00 86.69 186 CYS A N 1
ATOM 1411 C CA . CYS A 1 186 ? -13.107 -6.898 1.436 1.00 86.69 186 CYS A CA 1
ATOM 1412 C C . CYS A 1 186 ? -12.711 -7.174 2.892 1.00 86.69 186 CYS A C 1
ATOM 1414 O O . CYS A 1 186 ? -13.558 -7.642 3.643 1.00 86.69 186 CYS A O 1
ATOM 1416 N N . TYR A 1 187 ? -11.449 -6.963 3.286 1.00 86.75 187 TYR A N 1
ATOM 1417 C CA . TYR A 1 187 ? -11.008 -7.213 4.670 1.00 86.75 187 TYR A CA 1
ATOM 1418 C C . TYR A 1 187 ? -10.984 -5.961 5.554 1.00 86.75 187 TYR A C 1
ATOM 1420 O O . TYR A 1 187 ? -10.749 -6.072 6.757 1.00 86.75 187 TYR A O 1
ATOM 1428 N N . SER A 1 188 ? -11.117 -4.771 4.963 1.00 82.19 188 SER A N 1
ATOM 1429 C CA . SER A 1 188 ? -11.066 -3.501 5.702 1.00 82.19 188 SER A CA 1
ATOM 1430 C C . SER A 1 188 ? -12.448 -3.035 6.174 1.00 82.19 188 SER A 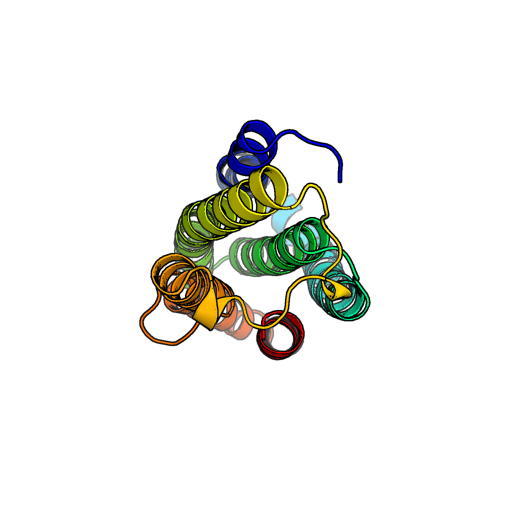C 1
ATOM 1432 O O . SER A 1 188 ? -12.515 -2.180 7.058 1.00 82.19 188 SER A O 1
ATOM 1434 N N . LEU A 1 189 ? -13.514 -3.577 5.575 1.00 78.25 189 LEU A N 1
ATOM 1435 C CA . LEU A 1 189 ? -14.924 -3.387 5.933 1.00 78.25 189 LEU A CA 1
ATOM 1436 C C . LEU A 1 189 ? -15.436 -4.595 6.722 1.00 78.25 189 LEU A C 1
ATOM 1438 O O . LEU A 1 189 ? -16.215 -4.366 7.673 1.00 78.25 189 LEU A O 1
#

Sequence (189 aa):
MEAPTAGSVILAGILLKLGSYGFIRFSLPLFPEASLYFTPFILTLSVVGILYSSLTAIRQTDLKRIVAYTSVAHMNLVIIGIFSFNIIGLEGAVLQSLSHGFVSSALFLLIGVLYDRHHTKMIKYYSGLVHTMPVFSIIFLIFTMANIGLPGTSSFVGEFLLLLGAFKTSVVISFFGATGMVLGGCYSL